Protein AF-A0A352CAV0-F1 (afdb_monomer_lite)

pLDDT: mean 89.55, std 16.22, range [36.28, 98.88]

Sequence (303 aa):
MTRLIPTTVAAITLASGLALGAGPAFAQSAAPEVKLDNVVGRLVWRNAPGPVRVTIGEGAFKPKLSQSGGVSAIQGPDNIRLSQCSTRNNVTRLRINDRDIRLEELPEITVTAPAEARLVIDGGVLFGGGATLGAGDIGLSSCGDLRFDAVRARLDARVSGSGDLQIGPVGGPANLAVSGSGDIAIASIGAAAEISVSGSGDVAAGAIAGPAVLSVSGSGDVKVGEIRGRADLSVSGSGDIDFQKISGAADLSVSGSGDIAGGAILGPATFSVTGSGNIAAGSVTGAIDAVLNGSGEVDIAAG

Foldseek 3Di:
DDDDDDDDDDDDDDDDDDDPDPDDPPPPQPAAEEEEAQAAAEEAEAEDDDAKDKDKAAAPWDWDWDDDSRYTYTYTDPAWDFPDWDADPNWIWTQTPNDTGTRVRGIYIYMYGHLLYEYEYHEHAYEEEEEHHNEYQEEYQEQHEYEYAEHQEEYEYEHNYAHEYHHEEYQYEYEEEYNYAYEYEYAEYNEEYEYEYQYAYEYEHEEYQYEYEYEYRYAYEYEYEEYEEEYEAEYAEAYEYEYAEYNYEYEHEYAYAYEYEYEEYEEEYEAYYAEAYEYEYQAYDYHYHYHYHYNYYYYYHDD

Radius of gyration: 28.64 Å; chains: 1; bounding box: 102×61×88 Å

Secondary structure (DSSP, 8-state):
----------------------------PPPPEEEEES-EEEEEEEE-SSS-EEEE--SS--PEEEEETTEEEEE--S---EEEEEEETTEEEEEETTEEEEGGGSPEEEEEE-TT-EEEEESSEEEEEES-BSEEEEEE-SS--EEES-BSS-EEEEE-SS--EEEEEESS-EEEEE-SS--EEEEEESS-EEEEE-SS--EEEEEESS-EEEEE-SS--EEEEEE-S-EEEEE-SS--EEEEEESS-EEEEEEES--EEEEEE-S-EEEEEEES--EEEEEE-S-EEEEEEES--EEE---

Structure (mmCIF, N/CA/C/O backbone):
data_AF-A0A352CAV0-F1
#
_entry.id   AF-A0A352CAV0-F1
#
loop_
_atom_site.group_PDB
_atom_site.id
_atom_site.type_symbol
_atom_site.label_atom_id
_atom_site.label_alt_id
_atom_site.label_comp_id
_atom_site.label_asym_id
_atom_site.label_entity_id
_atom_site.label_seq_id
_atom_site.pdbx_PDB_ins_code
_atom_site.Cartn_x
_atom_site.Cartn_y
_atom_site.Cartn_z
_atom_site.occupancy
_atom_site.B_iso_or_equiv
_atom_site.auth_seq_id
_atom_site.auth_comp_id
_atom_site.auth_asym_id
_atom_site.auth_atom_id
_atom_site.pdbx_PDB_model_num
ATOM 1 N N . MET A 1 1 ? -76.744 -40.540 -58.574 1.00 38.97 1 MET A N 1
ATOM 2 C CA . MET A 1 1 ? -76.784 -41.917 -58.046 1.00 38.97 1 MET A CA 1
ATOM 3 C C . MET A 1 1 ? -75.897 -41.976 -56.813 1.00 38.97 1 MET A C 1
ATOM 5 O O . MET A 1 1 ? -74.749 -41.578 -56.897 1.00 38.97 1 MET A O 1
ATOM 9 N N . THR A 1 2 ? -76.491 -42.443 -55.715 1.00 37.75 2 THR A N 1
ATOM 10 C CA . THR A 1 2 ? -75.866 -43.140 -54.575 1.00 37.75 2 THR A CA 1
ATOM 11 C C . THR A 1 2 ? -75.026 -42.356 -53.547 1.00 37.75 2 THR A C 1
ATOM 13 O O . THR A 1 2 ? -74.041 -41.697 -53.846 1.00 37.75 2 THR A O 1
ATOM 16 N N . ARG A 1 3 ? -75.497 -42.494 -52.300 1.00 41.06 3 ARG A N 1
ATOM 17 C CA . ARG A 1 3 ? -75.030 -42.014 -50.987 1.00 41.06 3 ARG A CA 1
ATOM 18 C C . ARG A 1 3 ? -73.599 -42.439 -50.613 1.00 41.06 3 ARG A C 1
ATOM 20 O O . ARG A 1 3 ? -73.209 -43.535 -50.993 1.00 41.06 3 ARG A O 1
ATOM 27 N N . LEU A 1 4 ? -72.955 -41.693 -49.698 1.00 39.16 4 LEU A N 1
ATOM 28 C CA . LEU A 1 4 ? -72.567 -42.140 -48.335 1.00 39.16 4 LEU A CA 1
ATOM 29 C C . LEU A 1 4 ? -71.928 -40.992 -47.506 1.00 39.16 4 LEU A C 1
ATOM 31 O O . LEU A 1 4 ? -71.312 -40.086 -48.051 1.00 39.16 4 LEU A O 1
ATOM 35 N N . ILE A 1 5 ? -72.164 -41.032 -46.191 1.00 41.41 5 ILE A N 1
ATOM 36 C CA . ILE A 1 5 ? -71.870 -40.061 -45.105 1.00 41.41 5 ILE A CA 1
ATOM 37 C C . ILE A 1 5 ? -70.810 -40.721 -44.165 1.00 41.41 5 ILE A C 1
ATOM 39 O O . ILE A 1 5 ? -70.581 -41.918 -44.346 1.00 41.41 5 ILE A O 1
ATOM 43 N N . PRO A 1 6 ? -70.381 -40.148 -43.014 1.00 58.84 6 PRO A N 1
ATOM 44 C CA . PRO A 1 6 ? -69.608 -38.928 -42.686 1.00 58.84 6 PRO A CA 1
ATOM 45 C C . PRO A 1 6 ? -68.209 -39.262 -42.096 1.00 58.84 6 PRO A C 1
ATOM 47 O O . PRO A 1 6 ? -67.983 -40.389 -41.677 1.00 58.84 6 PRO A O 1
ATOM 50 N N . THR A 1 7 ? -67.338 -38.267 -41.866 1.00 40.25 7 THR A N 1
ATOM 51 C CA . THR A 1 7 ? -66.439 -38.292 -40.687 1.00 40.25 7 THR A CA 1
ATOM 52 C C . THR A 1 7 ? -66.000 -36.893 -40.253 1.00 40.25 7 THR A C 1
ATOM 54 O O . THR A 1 7 ? -65.662 -36.029 -41.055 1.00 40.25 7 THR A O 1
ATOM 57 N N . THR A 1 8 ? -66.046 -36.731 -38.939 1.00 41.94 8 THR A N 1
ATOM 58 C CA . THR A 1 8 ? -65.775 -35.607 -38.043 1.00 41.94 8 THR A CA 1
ATOM 59 C C . THR A 1 8 ? -64.387 -34.976 -38.219 1.00 41.94 8 THR A C 1
ATOM 61 O O . THR A 1 8 ? -63.393 -35.694 -38.254 1.00 41.94 8 THR A O 1
ATOM 64 N N . VAL A 1 9 ? -64.295 -33.639 -38.206 1.00 41.38 9 VAL A N 1
ATOM 65 C CA . VAL A 1 9 ? -63.043 -32.912 -37.917 1.00 41.38 9 VAL A CA 1
ATOM 66 C C . VAL A 1 9 ? -63.302 -31.944 -36.766 1.00 41.38 9 VAL A C 1
ATOM 68 O O . VAL A 1 9 ? -64.164 -31.071 -36.846 1.00 41.38 9 VAL A O 1
ATOM 71 N N . ALA A 1 10 ? -62.574 -32.169 -35.674 1.00 38.16 10 ALA A N 1
ATOM 72 C CA . ALA A 1 10 ? -62.581 -31.381 -34.453 1.00 38.16 10 ALA A CA 1
ATOM 73 C C . ALA A 1 10 ? -61.764 -30.091 -34.628 1.00 38.16 10 ALA A C 1
ATOM 75 O O . ALA A 1 10 ? -60.655 -30.116 -35.161 1.00 38.16 10 ALA A O 1
ATOM 76 N N . ALA A 1 11 ? -62.309 -28.975 -34.147 1.00 36.28 11 ALA A N 1
ATOM 77 C CA . ALA A 1 11 ? -61.622 -27.695 -34.063 1.00 36.28 11 ALA A CA 1
ATOM 78 C C . ALA A 1 11 ? -60.750 -27.649 -32.796 1.00 36.28 11 ALA A C 1
ATOM 80 O O . ALA A 1 11 ? -61.255 -27.798 -31.684 1.00 36.28 11 ALA A O 1
ATOM 81 N N . ILE A 1 12 ? -59.443 -27.441 -32.972 1.00 40.69 12 ILE A N 1
ATOM 82 C CA . ILE A 1 12 ? -58.477 -27.191 -31.896 1.00 40.69 12 ILE A CA 1
ATOM 83 C C . ILE A 1 12 ? -58.301 -25.675 -31.775 1.00 40.69 12 ILE A C 1
ATOM 85 O O . ILE A 1 12 ? -57.719 -25.039 -32.651 1.00 40.69 12 ILE A O 1
ATOM 89 N N . THR A 1 13 ? -58.797 -25.089 -30.688 1.00 41.50 13 THR A N 1
ATOM 90 C CA . THR A 1 13 ? -58.486 -23.716 -30.267 1.00 41.50 13 THR A CA 1
ATOM 91 C C . THR A 1 13 ? -57.319 -23.740 -29.281 1.00 41.50 13 THR A C 1
ATOM 93 O O . THR A 1 13 ? -57.445 -24.270 -28.178 1.00 41.50 13 THR A O 1
ATOM 96 N N . LEU A 1 14 ? -56.182 -23.167 -29.685 1.00 40.19 14 LEU A N 1
ATOM 97 C CA . LEU A 1 14 ? -55.015 -22.907 -28.839 1.00 40.19 14 LEU A CA 1
ATOM 98 C C . LEU A 1 14 ? -55.295 -21.703 -27.927 1.00 40.19 14 LEU A C 1
ATOM 100 O O . LEU A 1 14 ? -55.428 -20.581 -28.409 1.00 40.19 14 LEU A O 1
ATOM 104 N N . ALA A 1 15 ? -55.348 -21.934 -26.616 1.00 40.06 15 ALA A N 1
ATOM 105 C CA . ALA A 1 15 ? -55.245 -20.891 -25.601 1.00 40.06 15 ALA A CA 1
ATOM 106 C C . ALA A 1 15 ? -53.852 -20.976 -24.961 1.00 40.06 15 ALA A C 1
ATOM 108 O O . ALA A 1 15 ? -53.574 -21.860 -24.152 1.00 40.06 15 ALA A O 1
ATOM 109 N N . SER A 1 16 ? -52.955 -20.076 -25.355 1.00 46.56 16 SER A N 1
ATOM 110 C CA . SER A 1 16 ? -51.632 -19.899 -24.759 1.00 46.56 16 SER A CA 1
ATOM 111 C C . SER A 1 16 ? -51.753 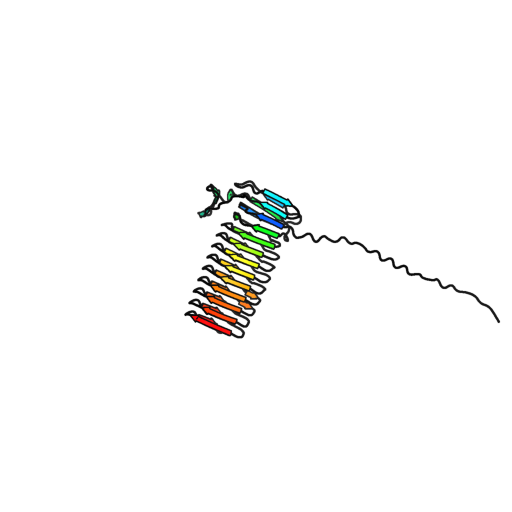-19.067 -23.479 1.00 46.56 16 SER A C 1
ATOM 113 O O . SER A 1 16 ? -51.811 -17.840 -23.515 1.00 46.56 16 SER A O 1
ATOM 115 N N . GLY A 1 17 ? -51.795 -19.744 -22.331 1.00 39.84 17 GLY A N 1
ATOM 116 C CA . GLY A 1 17 ? -51.590 -19.126 -21.023 1.00 39.84 17 GLY A CA 1
ATOM 117 C C . GLY A 1 17 ? -50.097 -18.950 -20.751 1.00 39.84 17 GLY A C 1
ATOM 118 O O . GLY A 1 17 ? -49.399 -19.928 -20.495 1.00 39.84 17 GLY A O 1
ATOM 119 N N . LEU A 1 18 ? -49.601 -17.712 -20.804 1.00 44.84 18 LEU A N 1
ATOM 120 C CA . LEU A 1 18 ? -48.257 -17.363 -20.347 1.00 44.84 18 LEU A CA 1
ATOM 121 C C . LEU A 1 18 ? -48.332 -17.018 -18.850 1.00 44.84 18 LEU A C 1
ATOM 123 O O . LEU A 1 18 ? -48.730 -15.918 -18.471 1.00 44.84 18 LEU A O 1
ATOM 127 N N . ALA A 1 19 ? -47.990 -17.974 -17.989 1.00 43.06 19 ALA A N 1
ATOM 128 C CA . ALA A 1 19 ? -47.800 -17.720 -16.566 1.00 43.06 19 ALA A CA 1
ATOM 129 C C . ALA A 1 19 ? -46.422 -17.069 -16.355 1.00 43.06 19 ALA A C 1
ATOM 131 O O . ALA A 1 19 ? -45.388 -17.726 -16.471 1.00 43.06 19 ALA A O 1
ATOM 132 N N . LEU A 1 20 ? -46.406 -15.767 -16.059 1.00 46.03 20 LEU A N 1
ATOM 133 C CA . LEU A 1 20 ? -45.230 -15.053 -15.559 1.00 46.03 20 LEU A CA 1
ATOM 134 C C . LEU A 1 20 ? -44.915 -15.556 -14.143 1.00 46.03 20 LEU A C 1
ATOM 136 O O . LEU A 1 20 ? -45.495 -15.100 -13.160 1.00 46.03 20 LEU A O 1
ATOM 140 N N . GLY A 1 21 ? -44.007 -16.526 -14.042 1.00 42.31 21 GLY A N 1
ATOM 141 C CA . GLY A 1 21 ? -43.402 -16.914 -12.774 1.00 42.31 21 GLY A CA 1
ATOM 142 C C . GLY A 1 21 ? -42.481 -15.801 -12.279 1.00 42.31 21 GLY A C 1
ATOM 143 O O . GLY A 1 21 ? -41.393 -15.610 -12.817 1.00 42.31 21 GLY A O 1
ATOM 144 N N . ALA A 1 22 ? -42.908 -15.075 -11.247 1.00 46.16 22 ALA A N 1
ATOM 145 C CA . ALA A 1 22 ? -42.028 -14.241 -10.441 1.00 46.16 22 ALA A CA 1
ATOM 146 C C . ALA A 1 22 ? -41.104 -15.162 -9.625 1.00 46.16 22 ALA A C 1
ATOM 148 O O . ALA A 1 22 ? -41.447 -15.599 -8.528 1.00 46.16 22 ALA A O 1
ATOM 149 N N . GLY A 1 23 ? -39.950 -15.516 -10.192 1.00 42.97 23 GLY A N 1
ATOM 150 C CA . GLY A 1 23 ? -38.857 -16.085 -9.407 1.00 42.97 23 GLY A CA 1
ATOM 151 C C . GLY A 1 23 ? -38.389 -15.060 -8.368 1.00 42.97 23 GLY A C 1
ATOM 152 O O . GLY A 1 23 ? -38.470 -13.856 -8.633 1.00 42.97 23 GLY A O 1
ATOM 153 N N . PRO A 1 24 ? -37.917 -15.487 -7.184 1.00 43.12 24 PRO A N 1
ATOM 154 C CA . PRO A 1 24 ? -37.398 -14.554 -6.203 1.00 43.12 24 PRO A CA 1
ATOM 155 C C . PRO A 1 24 ? -36.204 -13.835 -6.829 1.00 43.12 24 PRO A C 1
ATOM 157 O O . PRO A 1 24 ? -35.199 -14.454 -7.182 1.00 43.12 24 PRO A O 1
ATOM 160 N N . ALA A 1 25 ? -36.326 -12.519 -6.982 1.00 42.03 25 ALA A N 1
ATOM 161 C CA . ALA A 1 25 ? -35.170 -11.664 -7.143 1.00 42.03 25 ALA A CA 1
ATOM 162 C C . ALA A 1 25 ? -34.325 -11.877 -5.885 1.00 42.03 25 ALA A C 1
ATOM 164 O O . ALA A 1 25 ? -34.689 -11.414 -4.803 1.00 42.03 25 ALA A O 1
ATOM 165 N N . PHE A 1 26 ? -33.239 -12.641 -5.999 1.00 40.41 26 PHE A N 1
ATOM 166 C CA . PHE A 1 26 ? -32.191 -12.608 -4.995 1.00 40.41 26 PHE A CA 1
ATOM 167 C C . PHE A 1 26 ? -31.742 -11.153 -4.932 1.00 40.41 26 PHE A C 1
ATOM 169 O O . PHE A 1 26 ? -31.079 -10.663 -5.844 1.00 40.41 26 PHE A O 1
ATOM 176 N N . ALA A 1 27 ? -32.189 -10.442 -3.896 1.00 42.25 27 ALA A N 1
ATOM 177 C CA . ALA A 1 27 ? -31.629 -9.160 -3.538 1.00 42.25 27 ALA A CA 1
ATOM 178 C C . ALA A 1 27 ? -30.131 -9.409 -3.391 1.00 42.25 27 ALA A C 1
ATOM 180 O O . ALA A 1 27 ? -29.700 -10.128 -2.489 1.00 42.25 27 ALA A O 1
ATOM 181 N N . GLN A 1 28 ? -29.358 -8.907 -4.346 1.00 44.31 28 GLN A N 1
ATOM 182 C CA . GLN A 1 28 ? -27.911 -8.947 -4.316 1.00 44.31 28 GLN A CA 1
ATOM 183 C C . GLN A 1 28 ? -27.521 -8.030 -3.157 1.00 44.31 28 GLN A C 1
ATOM 185 O O . GLN A 1 28 ? -27.386 -6.822 -3.331 1.00 44.31 28 GLN A O 1
ATOM 190 N N . SER A 1 29 ? -27.518 -8.572 -1.932 1.00 56.06 29 SER A N 1
ATOM 191 C CA . SER A 1 29 ? -27.229 -7.787 -0.740 1.00 56.06 29 SER A CA 1
ATOM 192 C C . SER A 1 29 ? -25.824 -7.250 -0.926 1.00 56.06 29 SER A C 1
ATOM 194 O O . SER A 1 29 ? -24.894 -8.040 -1.116 1.00 56.06 29 SER A O 1
ATOM 196 N N . ALA A 1 30 ? -25.685 -5.925 -0.926 1.00 71.06 30 ALA A N 1
ATOM 197 C CA . ALA A 1 30 ? -24.384 -5.281 -0.946 1.00 71.06 30 ALA A CA 1
ATOM 198 C C . ALA A 1 30 ? -23.472 -5.965 0.083 1.00 71.06 30 ALA A C 1
ATOM 200 O O . ALA A 1 30 ? -23.932 -6.347 1.165 1.00 71.06 30 ALA A O 1
ATOM 201 N N . ALA A 1 31 ? -22.208 -6.184 -0.287 1.00 82.50 31 ALA A N 1
ATOM 202 C CA . ALA A 1 31 ? -21.249 -6.805 0.613 1.00 82.50 31 ALA A CA 1
ATOM 203 C C . ALA A 1 31 ? -21.240 -6.041 1.950 1.00 82.50 31 ALA A C 1
ATOM 205 O O . ALA A 1 31 ? -21.281 -4.808 1.935 1.00 82.50 31 ALA A O 1
ATOM 206 N N . PRO A 1 32 ? -21.236 -6.741 3.096 1.00 93.75 32 PRO A N 1
ATOM 207 C CA . PRO A 1 32 ? -21.329 -6.076 4.385 1.00 93.75 32 PRO A CA 1
ATOM 208 C C . PRO A 1 32 ? -20.112 -5.180 4.608 1.00 93.75 32 PRO A C 1
ATOM 210 O O . PRO A 1 32 ? -18.995 -5.528 4.221 1.00 93.75 32 PRO A O 1
ATOM 213 N N . GLU A 1 33 ? -20.330 -4.042 5.257 1.00 95.81 33 GLU A N 1
ATOM 214 C CA . GLU A 1 33 ? -19.288 -3.049 5.503 1.00 95.81 33 GLU A CA 1
ATOM 215 C C . GLU A 1 33 ? -19.012 -2.915 7.001 1.00 95.81 33 GLU A C 1
ATOM 217 O O . GLU A 1 33 ? -19.927 -2.904 7.831 1.00 95.81 33 GLU A O 1
ATOM 222 N N . VAL A 1 34 ? -17.735 -2.801 7.351 1.00 97.75 34 VAL A N 1
ATOM 223 C CA . VAL A 1 34 ? -17.274 -2.492 8.703 1.00 97.75 34 VAL A CA 1
ATOM 224 C C . VAL A 1 34 ? -16.507 -1.182 8.655 1.00 97.75 34 VAL A C 1
ATOM 226 O O . VAL A 1 34 ? -15.474 -1.108 7.995 1.00 97.75 34 VAL A O 1
ATOM 229 N N . LYS A 1 35 ? -17.002 -0.166 9.367 1.00 97.75 35 LYS A N 1
ATOM 230 C CA . LYS A 1 35 ? -16.340 1.135 9.494 1.00 97.75 35 LYS A CA 1
ATOM 231 C C . LYS A 1 35 ? -15.713 1.263 10.880 1.00 97.75 35 LYS A C 1
ATOM 233 O O . LYS A 1 35 ? -16.409 1.116 11.881 1.00 97.75 35 LYS A O 1
ATOM 238 N N . LEU A 1 36 ? -14.423 1.559 10.938 1.00 96.88 36 LEU A N 1
ATOM 239 C CA . LEU A 1 36 ? -13.689 1.945 12.140 1.00 96.88 36 LEU A CA 1
ATOM 240 C C . LEU A 1 36 ? -13.349 3.430 12.004 1.00 96.88 36 LEU A C 1
ATOM 242 O O . LEU A 1 36 ? -12.617 3.812 11.099 1.00 96.88 36 LEU A O 1
ATOM 246 N N . ASP A 1 37 ? -13.897 4.260 12.880 1.00 95.44 37 ASP A N 1
ATOM 247 C CA . ASP A 1 37 ? -13.755 5.716 12.831 1.00 95.44 37 ASP A CA 1
ATOM 248 C C . ASP A 1 37 ? -13.057 6.202 14.107 1.00 95.44 37 ASP A C 1
ATOM 250 O O . ASP A 1 37 ? -13.560 6.006 15.218 1.00 95.44 37 ASP A O 1
ATOM 254 N N . ASN A 1 38 ? -11.848 6.746 13.948 1.00 93.25 38 ASN A N 1
ATOM 255 C CA . ASN A 1 38 ? -10.971 7.221 15.019 1.00 93.25 38 ASN A CA 1
ATOM 256 C C . ASN A 1 38 ? -10.773 6.222 16.179 1.00 93.25 38 ASN A C 1
ATOM 258 O O . ASN A 1 38 ? -10.741 6.579 17.360 1.00 93.25 38 ASN A O 1
ATOM 262 N N . VAL A 1 39 ? -10.685 4.932 15.863 1.00 94.62 39 VAL A N 1
ATOM 263 C CA . VAL A 1 39 ? -10.645 3.864 16.868 1.00 94.62 39 VAL A CA 1
ATOM 264 C C . VAL A 1 39 ? -9.235 3.680 17.421 1.00 94.62 39 VAL A C 1
ATOM 266 O O . VAL A 1 39 ? -8.272 3.585 16.670 1.00 94.62 39 VAL A O 1
ATOM 269 N N . VAL A 1 40 ? -9.112 3.561 18.745 1.00 94.38 40 VAL A N 1
ATOM 270 C CA . VAL A 1 40 ? -7.858 3.197 19.422 1.00 94.38 40 VAL A CA 1
ATOM 271 C C . VAL A 1 40 ? -8.009 1.809 20.033 1.00 94.38 40 VAL A C 1
ATOM 273 O O . VAL A 1 40 ? -8.831 1.619 20.931 1.00 94.38 40 VAL A O 1
ATOM 276 N N . GLY A 1 41 ? -7.249 0.831 19.538 1.00 95.44 41 GLY A N 1
ATOM 277 C CA . GLY A 1 41 ? -7.468 -0.569 19.899 1.00 95.44 41 GLY A CA 1
ATOM 278 C C . GLY A 1 41 ? -6.532 -1.567 19.223 1.00 95.44 41 GLY A C 1
ATOM 279 O O . GLY A 1 41 ? -5.731 -1.219 18.358 1.00 95.44 41 GLY A O 1
ATOM 280 N N . ARG A 1 42 ? -6.672 -2.840 19.602 1.00 96.75 42 ARG A N 1
ATOM 281 C CA . ARG A 1 42 ? -6.059 -3.977 18.904 1.00 96.75 42 ARG A CA 1
ATOM 282 C C . ARG A 1 42 ? -7.106 -4.665 18.034 1.00 96.75 42 ARG A C 1
ATOM 284 O O . ARG A 1 42 ? -8.025 -5.277 18.567 1.00 96.75 42 ARG A O 1
ATOM 291 N N . LEU A 1 43 ? -6.999 -4.560 16.717 1.00 97.75 43 LEU A N 1
ATOM 292 C CA . LEU A 1 43 ? -7.914 -5.189 15.771 1.00 97.75 43 LEU A CA 1
ATOM 293 C C . LEU A 1 43 ? -7.564 -6.670 15.580 1.00 97.75 43 LEU A C 1
ATOM 295 O O . LEU A 1 43 ? -6.414 -7.016 15.321 1.00 97.75 43 LEU A O 1
ATOM 299 N N . VAL A 1 44 ? -8.574 -7.535 15.642 1.00 98.44 44 VAL A N 1
ATOM 300 C CA . VAL A 1 44 ? -8.483 -8.950 15.264 1.00 98.44 44 VAL A CA 1
ATOM 301 C C . VAL A 1 44 ? -9.572 -9.249 14.239 1.00 98.44 44 VAL A C 1
ATOM 303 O O . VAL A 1 44 ? -10.753 -9.335 14.577 1.00 98.44 44 VAL A O 1
ATOM 306 N N . TRP A 1 45 ? -9.181 -9.421 12.980 1.00 98.25 45 TRP A N 1
ATOM 307 C CA . TRP A 1 45 ? -10.091 -9.725 11.880 1.00 98.25 45 TRP A CA 1
ATOM 308 C C . TRP A 1 45 ? -10.150 -11.227 11.601 1.00 98.25 45 TRP A C 1
ATOM 310 O O . TRP A 1 45 ? -9.131 -11.877 11.363 1.00 98.25 45 TRP A O 1
ATOM 320 N N . ARG A 1 46 ? -11.358 -11.794 11.604 1.00 98.25 46 ARG A N 1
ATOM 321 C CA . ARG A 1 46 ? -11.606 -13.219 11.356 1.00 98.25 46 ARG A CA 1
ATOM 322 C C . ARG A 1 46 ? -12.610 -13.393 10.230 1.00 98.25 46 ARG A C 1
ATOM 324 O O . ARG A 1 46 ? -13.644 -12.726 10.214 1.00 98.25 46 ARG A O 1
ATOM 331 N N . ASN A 1 47 ? -12.358 -14.358 9.349 1.00 97.50 47 ASN A N 1
ATOM 332 C CA . ASN A 1 47 ? -13.354 -14.756 8.365 1.00 97.50 47 ASN A CA 1
ATOM 333 C C . ASN A 1 47 ? -14.297 -15.829 8.914 1.00 97.50 47 ASN A C 1
ATOM 335 O O . ASN A 1 47 ? -13.853 -16.853 9.428 1.00 97.50 47 ASN A O 1
ATOM 339 N N . ALA A 1 48 ? -15.602 -15.611 8.770 1.00 96.88 48 ALA A N 1
ATOM 340 C CA . ALA A 1 48 ? -16.621 -16.635 8.969 1.00 96.88 48 ALA A CA 1
ATOM 341 C C . ALA A 1 48 ? -17.854 -16.325 8.107 1.00 96.88 48 ALA A C 1
ATOM 343 O O . ALA A 1 48 ? -18.154 -15.151 7.884 1.00 96.88 48 ALA A O 1
ATOM 344 N N . PRO A 1 49 ? -18.602 -17.344 7.652 1.00 92.94 49 PRO A N 1
ATOM 345 C CA . PRO A 1 49 ? -19.850 -17.114 6.939 1.00 92.94 49 PRO A CA 1
ATOM 346 C C . PRO A 1 49 ? -20.908 -16.464 7.846 1.00 92.94 49 PRO A C 1
ATOM 348 O O . PRO A 1 49 ? -20.897 -16.619 9.074 1.00 92.94 49 PRO A O 1
ATOM 351 N N . GLY A 1 50 ? -21.868 -15.786 7.217 1.00 90.62 50 GLY A N 1
ATOM 352 C CA . GLY A 1 50 ? -23.003 -15.156 7.890 1.00 90.62 50 GLY A CA 1
ATOM 353 C C . GLY A 1 50 ? -22.802 -13.660 8.170 1.00 90.62 50 GLY A C 1
ATOM 354 O O . GLY A 1 50 ? -21.976 -13.017 7.522 1.00 90.62 50 GLY A O 1
ATOM 355 N N . PRO A 1 51 ? -23.591 -13.079 9.093 1.00 91.94 51 PRO A N 1
ATOM 356 C CA . PRO A 1 51 ? -23.553 -11.649 9.369 1.00 91.94 51 PRO A CA 1
ATOM 357 C C . PRO A 1 51 ? -22.281 -11.250 10.121 1.00 91.94 51 PRO A C 1
ATOM 359 O O . PRO A 1 51 ? -21.700 -12.048 10.865 1.00 91.94 51 PRO A O 1
ATOM 362 N N . VAL A 1 52 ? -21.908 -9.977 9.976 1.00 95.62 52 VAL A N 1
ATOM 363 C CA . VAL A 1 52 ? -20.810 -9.366 10.728 1.00 95.62 52 VAL A CA 1
ATOM 364 C C . VAL A 1 52 ? -21.117 -9.402 12.224 1.00 95.62 52 VAL A C 1
ATOM 366 O O . VAL A 1 52 ? -22.176 -8.958 12.670 1.00 95.62 52 VAL A O 1
ATOM 369 N N . ARG A 1 53 ? -20.159 -9.900 13.005 1.00 96.00 53 ARG A N 1
ATOM 370 C CA . ARG A 1 53 ? -20.174 -9.863 14.469 1.00 96.00 53 ARG A CA 1
ATOM 371 C C . ARG A 1 53 ? -18.976 -9.073 14.961 1.00 96.00 53 ARG A C 1
ATOM 373 O O . ARG A 1 53 ? -17.853 -9.331 14.536 1.00 96.00 53 ARG A O 1
ATOM 380 N N . VAL A 1 54 ? -19.224 -8.144 15.873 1.00 97.12 54 VAL A N 1
ATOM 381 C CA . VAL A 1 54 ? -18.188 -7.325 16.499 1.00 97.12 54 VAL A CA 1
ATOM 382 C C . VAL A 1 54 ? -18.217 -7.573 17.999 1.00 97.12 54 VAL A C 1
ATOM 384 O O . VAL A 1 54 ? -19.268 -7.460 18.626 1.00 97.12 54 VAL A O 1
ATOM 387 N N . THR A 1 55 ? -17.054 -7.877 18.565 1.00 96.31 55 THR A N 1
ATOM 388 C CA . THR A 1 55 ? -16.838 -7.977 20.008 1.00 96.31 55 THR A CA 1
ATOM 389 C C . THR A 1 55 ? -15.774 -6.967 20.403 1.00 96.31 55 THR A C 1
ATOM 391 O O . THR A 1 55 ? -14.688 -6.957 19.827 1.00 96.31 55 THR A O 1
ATOM 394 N N . ILE A 1 56 ? -16.082 -6.130 21.390 1.00 96.12 56 ILE A N 1
ATOM 395 C CA . ILE A 1 56 ? -15.160 -5.137 21.942 1.00 96.12 56 ILE A CA 1
ATOM 396 C C . ILE A 1 56 ? -14.814 -5.588 23.360 1.00 96.12 56 ILE A C 1
ATOM 398 O O . ILE A 1 56 ? -15.698 -5.699 24.208 1.00 96.12 56 ILE A O 1
ATOM 402 N N . GLY A 1 57 ? -13.544 -5.907 23.592 1.00 93.44 57 GLY A N 1
ATOM 403 C CA . GLY A 1 57 ? -13.011 -6.241 24.906 1.00 93.44 57 GLY A CA 1
ATOM 404 C C . GLY A 1 57 ? -12.860 -5.009 25.797 1.00 93.44 57 GLY A C 1
ATOM 405 O O . GLY A 1 57 ? -12.892 -3.869 25.332 1.00 93.44 57 GLY A O 1
ATOM 406 N N . GLU A 1 58 ? -12.669 -5.239 27.094 1.00 92.06 58 GLU A N 1
ATOM 407 C CA . GLU A 1 58 ? -12.315 -4.164 28.023 1.00 92.06 58 GLU A CA 1
ATOM 408 C C . GLU A 1 58 ? -10.933 -3.583 27.685 1.00 92.06 58 GLU A C 1
ATOM 410 O O . GLU A 1 58 ? -10.059 -4.268 27.151 1.00 92.06 58 GLU A O 1
ATOM 415 N N . GLY A 1 59 ? -10.731 -2.312 28.021 1.00 90.94 59 GLY A N 1
ATOM 416 C CA . GLY A 1 59 ? -9.470 -1.616 27.805 1.00 90.94 59 GLY A CA 1
ATOM 417 C C . GLY A 1 59 ? -9.539 -0.157 28.240 1.00 90.94 59 GLY A C 1
ATOM 418 O O . GLY A 1 59 ? -10.560 0.320 28.741 1.00 90.94 59 GLY A O 1
ATOM 419 N N . ALA A 1 60 ? -8.442 0.566 28.025 1.00 87.12 60 ALA A N 1
ATOM 420 C CA . ALA A 1 60 ? -8.301 1.980 28.373 1.00 87.12 60 ALA A CA 1
ATOM 421 C C . ALA A 1 60 ? -9.298 2.896 27.635 1.00 87.12 60 ALA A C 1
ATOM 423 O O . ALA A 1 60 ? -9.587 4.000 28.102 1.00 87.12 60 ALA A O 1
ATOM 424 N N . PHE A 1 61 ? -9.841 2.427 26.509 1.00 88.88 61 PHE A N 1
ATOM 425 C CA . PHE A 1 61 ? -10.842 3.111 25.698 1.00 88.88 61 PHE A CA 1
ATOM 426 C C . PHE A 1 61 ? -12.068 2.222 25.498 1.00 88.88 61 PHE A C 1
ATOM 428 O O . PHE A 1 61 ? -11.968 0.997 25.512 1.00 88.88 61 PHE A O 1
ATOM 435 N N . LYS A 1 62 ? -13.231 2.847 25.285 1.00 89.56 62 LYS A N 1
ATOM 436 C CA . LYS A 1 62 ? -14.504 2.153 25.048 1.00 89.56 62 LYS A CA 1
ATOM 437 C C . LYS A 1 62 ? -15.146 2.650 23.750 1.00 89.56 62 LYS A C 1
ATOM 439 O O . LYS A 1 62 ? -15.951 3.582 23.802 1.00 89.56 62 LYS A O 1
ATOM 444 N N . PRO A 1 63 ? -14.762 2.085 22.590 1.00 92.44 63 PRO A N 1
ATOM 445 C CA . PRO A 1 63 ? -15.402 2.400 21.320 1.00 92.44 63 PRO A CA 1
ATOM 446 C C . PRO A 1 63 ? -16.896 2.056 21.346 1.00 92.44 63 PRO A C 1
ATOM 448 O O . PRO A 1 63 ? -17.316 1.091 21.988 1.00 92.44 63 PRO A O 1
ATOM 451 N N . LYS A 1 64 ? -17.706 2.844 20.641 1.00 94.31 64 LYS A N 1
ATOM 452 C CA . LYS A 1 64 ? -19.154 2.648 20.529 1.00 94.31 64 LYS A CA 1
ATOM 453 C C . LYS A 1 64 ? -19.465 1.868 19.258 1.00 94.31 64 LYS A C 1
ATOM 455 O O . LYS A 1 64 ? -19.077 2.288 18.174 1.00 94.31 64 LYS A O 1
ATOM 460 N N . LEU A 1 65 ? -20.193 0.764 19.391 1.00 95.56 65 LEU A N 1
ATOM 461 C CA . LEU A 1 65 ? -20.688 -0.016 18.259 1.00 95.56 65 LEU A CA 1
ATOM 462 C C . LEU A 1 65 ? -22.092 0.456 17.859 1.00 95.56 65 LEU A C 1
ATOM 464 O O . LEU A 1 65 ? -22.977 0.566 18.706 1.00 95.56 65 LEU A O 1
ATOM 468 N N . SER A 1 66 ? -22.300 0.670 16.564 1.00 94.31 66 SER A N 1
ATOM 469 C CA . SER A 1 66 ? -23.601 0.907 15.943 1.00 94.31 66 SER A CA 1
ATOM 470 C C . SER A 1 66 ? -23.748 0.013 14.715 1.00 94.31 66 SER A C 1
ATOM 472 O O . SER A 1 66 ? -22.828 -0.094 13.907 1.00 94.31 66 SER A O 1
ATOM 474 N N . GLN A 1 67 ? -24.894 -0.648 14.568 1.00 91.94 67 GLN A N 1
ATOM 475 C CA . GLN A 1 67 ? -25.176 -1.514 13.425 1.00 91.94 67 GLN A CA 1
ATOM 476 C C . GLN A 1 67 ? -26.479 -1.072 12.770 1.00 91.94 67 GLN A C 1
ATOM 478 O O . GLN A 1 67 ? -27.532 -1.077 13.404 1.00 91.94 67 GLN A O 1
ATOM 483 N N . SER A 1 68 ? -26.407 -0.669 11.503 1.00 89.00 68 SER A N 1
ATOM 484 C CA . SER A 1 68 ? -27.570 -0.222 10.736 1.00 89.00 68 SER A CA 1
ATOM 485 C C . SER A 1 68 ? -27.358 -0.480 9.248 1.00 89.00 68 SER A C 1
ATOM 487 O O . SER A 1 68 ? -26.268 -0.259 8.728 1.00 89.00 68 SER A O 1
ATOM 489 N N . GLY A 1 69 ? -28.390 -0.969 8.555 1.00 80.62 69 GLY A N 1
ATOM 490 C CA . GLY A 1 69 ? -28.380 -1.084 7.090 1.00 80.62 69 GLY A CA 1
ATOM 491 C C . GLY A 1 69 ? -27.260 -1.948 6.492 1.00 80.62 69 GLY A C 1
ATOM 492 O O . GLY A 1 69 ? -26.826 -1.669 5.383 1.00 80.62 69 GLY A O 1
ATOM 493 N N . GLY A 1 70 ? -26.768 -2.970 7.206 1.00 83.50 70 GLY A N 1
ATOM 494 C CA . GLY A 1 70 ? -25.655 -3.817 6.740 1.00 83.50 70 GLY A CA 1
ATOM 495 C C . GLY A 1 70 ? -24.257 -3.241 7.000 1.00 83.50 70 GLY A C 1
ATOM 496 O O . GLY A 1 70 ? -23.263 -3.875 6.648 1.00 83.50 70 GLY A O 1
ATOM 497 N N . VAL A 1 71 ? -24.184 -2.083 7.662 1.00 92.19 71 VAL A N 1
ATOM 498 C CA . VAL A 1 71 ? -22.945 -1.441 8.107 1.00 92.19 71 VAL A CA 1
ATOM 499 C C . VAL A 1 71 ? -22.773 -1.658 9.606 1.00 92.19 71 VAL A C 1
ATOM 501 O O . VAL A 1 71 ? -23.698 -1.435 10.390 1.00 92.19 71 VAL A O 1
ATOM 504 N N . SER A 1 72 ? -21.579 -2.084 10.011 1.00 95.56 72 SER A N 1
ATOM 505 C CA . SER A 1 72 ? -21.153 -2.136 11.411 1.00 95.56 72 SER A CA 1
ATOM 506 C C . SER A 1 72 ? -20.130 -1.030 11.654 1.00 95.56 72 SER A C 1
ATOM 508 O O . SER A 1 72 ? -18.976 -1.159 11.257 1.00 95.56 72 SER A O 1
ATOM 510 N N . ALA A 1 73 ? -20.560 0.066 12.273 1.00 96.69 73 ALA A N 1
ATOM 511 C CA . ALA A 1 73 ? -19.723 1.217 12.584 1.00 96.69 73 ALA A CA 1
ATOM 512 C C . ALA A 1 73 ? -19.216 1.141 14.028 1.00 96.69 73 ALA A C 1
ATOM 514 O O . ALA A 1 73 ? -19.993 0.960 14.967 1.00 96.69 73 ALA A O 1
ATOM 515 N N . ILE A 1 74 ? -17.911 1.295 14.207 1.00 96.69 74 ILE A N 1
ATOM 516 C CA . ILE A 1 74 ? -17.231 1.328 15.496 1.00 96.69 74 ILE A CA 1
ATOM 517 C C . ILE A 1 74 ? -16.590 2.708 15.608 1.00 96.69 74 ILE A C 1
ATOM 519 O O . ILE A 1 74 ? -15.654 3.022 14.878 1.00 96.69 74 ILE A O 1
ATOM 523 N N . GLN A 1 75 ? -17.114 3.524 16.515 1.00 96.06 75 GLN A N 1
ATOM 524 C CA . GLN A 1 75 ? -16.669 4.896 16.733 1.00 96.06 75 GLN A CA 1
ATOM 525 C C . GLN A 1 75 ? -15.759 4.958 17.958 1.00 96.06 75 GLN A C 1
ATOM 527 O O . GLN A 1 75 ? -16.159 4.562 19.057 1.00 96.06 75 GLN A O 1
ATOM 532 N N . GLY A 1 76 ? -14.543 5.462 17.784 1.00 91.75 76 GLY A N 1
ATOM 533 C CA . GLY A 1 76 ? -13.647 5.785 18.883 1.00 91.75 76 GLY A CA 1
ATOM 534 C C . GLY A 1 76 ? -14.007 7.100 19.591 1.00 91.75 76 GLY A C 1
ATOM 535 O O . GLY A 1 76 ? -15.033 7.714 19.307 1.00 91.75 76 GLY A O 1
ATOM 536 N N . PRO A 1 77 ? -13.199 7.528 20.573 1.00 86.25 77 PRO A N 1
ATOM 537 C CA . PRO A 1 77 ? -13.409 8.794 21.272 1.00 86.25 77 PRO A CA 1
ATOM 538 C C . PRO A 1 77 ? -13.299 10.020 20.346 1.00 86.25 77 PRO A C 1
ATOM 540 O O . PRO A 1 77 ? -12.427 10.069 19.486 1.00 86.25 77 PRO A O 1
ATOM 543 N N . ASP A 1 78 ? -14.110 11.054 20.590 1.00 81.12 78 ASP A N 1
ATOM 544 C CA . ASP A 1 78 ? -14.143 12.273 19.755 1.00 81.12 78 ASP A CA 1
ATOM 545 C C . ASP A 1 78 ? -12.865 13.131 19.865 1.00 81.12 78 ASP A C 1
ATOM 547 O O . ASP A 1 78 ? -12.519 13.866 18.948 1.00 81.12 78 ASP A O 1
ATOM 551 N N . ASN A 1 79 ? -12.142 13.037 20.988 1.00 78.81 79 ASN A N 1
ATOM 552 C CA . ASN A 1 79 ? -10.951 13.842 21.273 1.00 78.81 79 ASN A CA 1
ATOM 553 C C . ASN A 1 79 ? -9.762 12.937 21.599 1.00 78.81 79 ASN A C 1
ATOM 555 O O . ASN A 1 79 ? -9.516 12.606 22.764 1.00 78.81 79 ASN A O 1
ATOM 559 N N . ILE A 1 80 ? -9.022 12.533 20.570 1.00 79.81 80 ILE A N 1
ATOM 560 C CA . ILE A 1 80 ? -7.782 11.770 20.717 1.00 79.81 80 ILE A CA 1
ATOM 561 C C . ILE A 1 80 ? -6.643 12.630 20.201 1.00 79.81 80 ILE A C 1
ATOM 563 O O . ILE A 1 80 ? -6.544 12.903 19.009 1.00 79.81 80 ILE A O 1
ATOM 567 N N . ARG A 1 81 ? -5.758 13.038 21.107 1.00 83.44 81 ARG A N 1
ATOM 568 C CA . ARG A 1 81 ? -4.477 13.637 20.753 1.00 83.44 81 ARG A CA 1
ATOM 569 C C . ARG A 1 81 ? -3.373 12.649 21.088 1.00 83.44 81 ARG A C 1
ATOM 571 O O . ARG A 1 81 ? -2.981 12.528 22.251 1.00 83.44 81 ARG A O 1
ATOM 578 N N . LEU A 1 82 ? -2.871 11.963 20.065 1.00 84.69 82 LEU A N 1
ATOM 579 C CA . LEU A 1 82 ? -1.636 11.195 20.165 1.00 84.69 82 LEU A CA 1
ATOM 580 C C . LEU A 1 82 ? -0.461 12.175 20.084 1.00 84.69 82 LEU A C 1
ATOM 582 O O . LEU A 1 82 ? -0.249 12.807 19.054 1.00 84.69 82 LEU A O 1
ATOM 586 N N . SER A 1 83 ? 0.274 12.347 21.181 1.00 83.94 83 SER A N 1
ATOM 587 C CA . SER A 1 83 ? 1.446 13.235 21.221 1.00 83.94 83 SER A CA 1
ATOM 588 C C . SER A 1 83 ? 2.766 12.487 21.113 1.00 83.94 83 SER A C 1
ATOM 590 O O . SER A 1 83 ? 3.783 13.089 20.778 1.00 83.94 83 SER A O 1
ATOM 592 N N . GLN A 1 84 ? 2.765 11.187 21.400 1.00 84.94 84 GLN A N 1
ATOM 593 C CA . GLN A 1 84 ? 3.956 10.364 21.296 1.00 84.94 84 GLN A CA 1
ATOM 594 C C . GLN A 1 84 ? 3.585 8.906 21.072 1.00 84.94 84 GLN A C 1
ATOM 596 O O . GLN A 1 84 ? 2.681 8.372 21.717 1.00 84.94 84 GLN A O 1
ATOM 601 N N . CYS A 1 85 ? 4.354 8.254 20.212 1.00 86.25 85 CYS A N 1
ATOM 602 C CA . CYS A 1 85 ? 4.376 6.813 20.085 1.00 86.25 85 CYS A CA 1
ATOM 603 C C . CYS A 1 85 ? 5.826 6.355 20.134 1.00 86.25 85 CYS A C 1
ATOM 605 O O . CYS A 1 85 ? 6.678 6.912 19.444 1.00 86.25 85 CYS A O 1
ATOM 607 N N . SER A 1 86 ? 6.141 5.419 21.025 1.00 85.62 86 SER A N 1
ATOM 608 C CA . SER A 1 86 ? 7.511 4.931 21.151 1.00 85.62 86 SER A CA 1
ATOM 609 C C . SER A 1 86 ? 7.538 3.473 21.559 1.00 85.62 86 SER A C 1
ATOM 611 O O . SER A 1 86 ? 6.858 3.075 22.506 1.00 85.62 86 SER A O 1
ATOM 613 N N . THR A 1 87 ? 8.391 2.708 20.892 1.00 80.81 87 THR A N 1
ATOM 614 C CA . THR A 1 87 ? 8.694 1.329 21.260 1.00 80.81 87 THR A CA 1
ATOM 615 C C . THR A 1 87 ? 10.094 1.293 21.858 1.00 80.81 87 THR A C 1
ATOM 617 O O . THR A 1 87 ? 11.062 1.725 21.237 1.00 80.81 87 THR A O 1
ATOM 620 N N . ARG A 1 88 ? 10.217 0.822 23.103 1.00 83.19 88 ARG A N 1
ATOM 621 C CA . ARG A 1 88 ? 11.514 0.595 23.766 1.00 83.19 88 ARG A CA 1
ATOM 622 C C . ARG A 1 88 ? 11.509 -0.782 24.408 1.00 83.19 88 ARG A C 1
ATOM 624 O O . ARG A 1 88 ? 10.581 -1.086 25.151 1.00 83.19 88 ARG A O 1
ATOM 631 N N . ASN A 1 89 ? 12.547 -1.583 24.164 1.00 83.19 89 ASN A N 1
ATOM 632 C CA . ASN A 1 89 ? 12.668 -2.952 24.686 1.00 83.19 89 ASN A CA 1
ATOM 633 C C . ASN A 1 89 ? 11.422 -3.813 24.392 1.00 83.19 89 ASN A C 1
ATOM 635 O O . ASN A 1 89 ? 10.910 -4.475 25.290 1.00 83.19 89 ASN A O 1
ATOM 639 N N . ASN A 1 90 ? 10.898 -3.747 23.161 1.00 80.00 90 ASN A N 1
ATOM 640 C CA . ASN A 1 90 ? 9.655 -4.409 22.728 1.00 80.00 90 ASN A CA 1
ATOM 641 C C . AS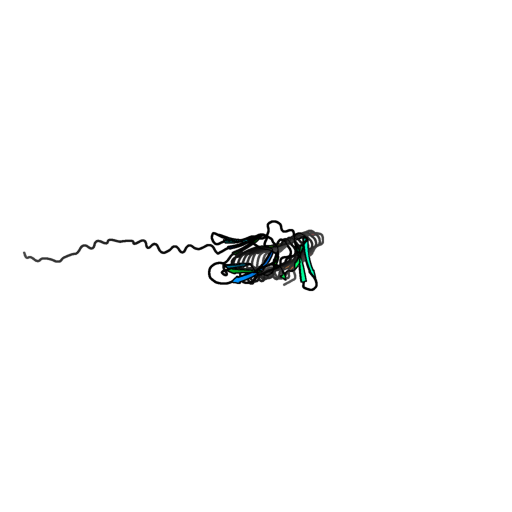N A 1 90 ? 8.384 -4.004 23.496 1.00 80.00 90 ASN A C 1
ATOM 643 O O . ASN A 1 90 ? 7.375 -4.697 23.419 1.00 80.00 90 ASN A O 1
ATOM 647 N N . VAL A 1 91 ? 8.407 -2.882 24.221 1.00 82.19 91 VAL A N 1
ATOM 648 C CA . VAL A 1 91 ? 7.217 -2.310 24.856 1.00 82.19 91 VAL A CA 1
ATOM 649 C C . VAL A 1 91 ? 6.822 -1.046 24.113 1.00 82.19 91 VAL A C 1
ATOM 651 O O . VAL A 1 91 ? 7.536 -0.038 24.163 1.00 82.19 91 VAL A O 1
ATOM 654 N N . THR A 1 92 ? 5.670 -1.099 23.453 1.00 85.12 92 THR A N 1
ATOM 655 C CA . THR A 1 92 ? 5.066 0.047 22.774 1.00 85.12 92 THR A CA 1
ATOM 656 C C . THR A 1 92 ? 4.237 0.852 23.767 1.00 85.12 92 THR A C 1
ATOM 658 O O . THR A 1 92 ? 3.305 0.343 24.396 1.00 85.12 92 THR A O 1
ATOM 661 N N . ARG A 1 93 ? 4.597 2.128 23.927 1.00 88.06 93 ARG A N 1
ATOM 662 C CA . ARG A 1 93 ? 3.869 3.103 24.742 1.00 88.06 93 ARG A CA 1
ATOM 663 C C . ARG A 1 93 ? 3.286 4.187 23.857 1.00 88.06 93 ARG A C 1
ATOM 665 O O . ARG A 1 93 ? 3.989 4.761 23.022 1.00 88.06 93 ARG A O 1
ATOM 672 N N . LEU A 1 94 ? 2.025 4.495 24.119 1.00 91.25 94 LEU A N 1
ATOM 673 C CA . LEU A 1 94 ? 1.270 5.554 23.477 1.00 91.25 94 LEU A CA 1
ATOM 674 C C . LEU A 1 94 ? 0.984 6.642 24.499 1.00 91.25 94 LEU A C 1
ATOM 676 O O . LEU A 1 94 ? 0.453 6.354 25.569 1.00 91.25 94 LEU A O 1
ATOM 680 N N . ARG A 1 95 ? 1.302 7.889 24.165 1.00 90.94 95 ARG A N 1
ATOM 681 C CA . ARG A 1 95 ? 0.899 9.042 24.964 1.00 90.94 95 ARG A CA 1
ATOM 682 C C . ARG A 1 95 ? -0.324 9.683 24.331 1.00 90.94 95 ARG A C 1
ATOM 684 O O . ARG A 1 95 ? -0.214 10.385 23.325 1.00 90.94 95 ARG A O 1
ATOM 691 N N . ILE A 1 96 ? -1.489 9.422 24.914 1.00 88.56 96 ILE A N 1
ATOM 692 C CA . ILE A 1 96 ? -2.786 9.899 24.426 1.00 88.56 96 ILE A CA 1
ATOM 693 C C . ILE A 1 96 ? -3.400 10.804 25.485 1.00 88.56 96 ILE A C 1
ATOM 695 O O . ILE A 1 96 ? -3.591 10.378 26.623 1.00 88.56 96 ILE A O 1
ATOM 699 N N . ASN A 1 97 ? -3.720 12.048 25.117 1.00 88.50 97 ASN A N 1
ATOM 700 C CA . ASN A 1 97 ? -4.285 13.049 26.033 1.00 88.50 97 ASN A CA 1
ATOM 701 C C . ASN A 1 97 ? -3.485 13.148 27.351 1.00 88.50 97 ASN A C 1
ATOM 703 O O . ASN A 1 97 ? -4.051 13.104 28.442 1.00 88.50 97 ASN A O 1
ATOM 707 N N . ASP A 1 98 ? -2.153 13.196 27.233 1.00 86.75 98 ASP A N 1
ATOM 708 C CA . ASP A 1 98 ? -1.188 13.265 28.342 1.00 86.75 98 ASP A CA 1
ATOM 709 C C . ASP A 1 98 ? -1.135 12.058 29.288 1.00 86.75 98 ASP A C 1
ATOM 711 O O . ASP A 1 98 ? -0.474 12.105 30.331 1.00 86.75 98 ASP A O 1
ATOM 715 N N . ARG A 1 99 ? -1.762 10.947 28.898 1.00 89.06 99 ARG A N 1
ATOM 716 C CA . ARG A 1 99 ? -1.692 9.672 29.607 1.00 89.06 99 ARG A CA 1
ATOM 717 C C . ARG A 1 99 ? -0.858 8.677 28.819 1.00 89.06 99 ARG A C 1
ATOM 719 O O . ARG A 1 99 ? -1.069 8.508 27.621 1.00 89.06 99 ARG A O 1
ATOM 726 N N . ASP A 1 100 ? 0.047 8.002 29.515 1.00 91.00 100 ASP A N 1
ATOM 727 C CA . ASP A 1 100 ? 0.809 6.897 28.945 1.00 91.00 100 ASP A CA 1
ATOM 728 C C . ASP A 1 100 ? -0.026 5.620 29.045 1.00 91.00 100 ASP A C 1
ATOM 730 O O . ASP A 1 100 ? -0.513 5.260 30.116 1.00 91.00 100 ASP A O 1
ATOM 734 N N . ILE A 1 101 ? -0.210 4.962 27.909 1.00 91.12 101 ILE A N 1
ATOM 735 C CA . ILE A 1 101 ? -1.019 3.761 27.751 1.00 91.12 101 ILE A CA 1
ATOM 736 C C . ILE A 1 101 ? -0.146 2.736 27.037 1.00 91.12 101 ILE A C 1
ATOM 738 O O . ILE A 1 101 ? 0.457 3.038 26.003 1.00 91.12 101 ILE A O 1
ATOM 742 N N . ARG A 1 102 ? -0.028 1.530 27.595 1.00 91.25 102 ARG A N 1
ATOM 743 C CA . ARG A 1 102 ? 0.665 0.433 26.911 1.00 91.25 102 ARG A CA 1
ATOM 744 C C . ARG A 1 102 ? -0.248 -0.218 25.886 1.00 91.25 102 ARG A C 1
ATOM 746 O O . ARG A 1 102 ? -1.468 -0.219 26.039 1.00 91.25 102 ARG A O 1
ATOM 753 N N . LEU A 1 103 ? 0.356 -0.827 24.873 1.00 88.12 103 LEU A N 1
ATOM 754 C CA . LEU A 1 103 ? -0.371 -1.559 23.841 1.00 88.12 103 LEU A CA 1
ATOM 755 C C . LEU A 1 103 ? -1.314 -2.631 24.425 1.00 88.12 103 LEU A C 1
ATOM 757 O O . LEU A 1 103 ? -2.439 -2.786 23.954 1.00 88.12 103 LEU A O 1
ATOM 761 N N . GLU A 1 104 ? -0.892 -3.333 25.480 1.00 89.62 104 GLU A N 1
ATOM 762 C CA . GLU A 1 104 ? -1.699 -4.379 26.134 1.00 89.62 104 GLU A CA 1
ATOM 763 C C . GLU A 1 104 ? -2.939 -3.835 26.860 1.00 89.62 104 GLU A C 1
ATOM 765 O O . GLU A 1 104 ? -3.880 -4.581 27.120 1.00 89.62 104 GLU A O 1
ATOM 770 N N . GLU A 1 105 ? -2.948 -2.542 27.192 1.00 93.06 105 GLU A N 1
ATOM 771 C CA . GLU A 1 105 ? -4.074 -1.872 27.848 1.00 93.06 105 GLU A CA 1
ATOM 772 C C . GLU A 1 105 ? -5.134 -1.405 26.842 1.00 93.06 105 GLU A C 1
ATOM 774 O O . GLU A 1 105 ? -6.216 -0.965 27.239 1.00 93.06 105 GLU A O 1
ATOM 779 N N . LEU A 1 106 ? -4.848 -1.483 25.540 1.00 93.94 106 LEU A N 1
ATOM 780 C CA . LEU A 1 106 ? -5.809 -1.141 24.501 1.00 93.94 106 LEU A CA 1
ATOM 781 C C . LEU A 1 106 ? -6.894 -2.222 24.378 1.00 93.94 106 LEU A C 1
ATOM 783 O O . LEU A 1 106 ? -6.582 -3.417 24.437 1.00 93.94 106 LEU A O 1
ATOM 787 N N . PRO A 1 107 ? -8.162 -1.824 24.155 1.00 95.81 107 PRO A N 1
ATOM 788 C CA . PRO A 1 107 ? -9.246 -2.781 23.972 1.00 95.81 107 PRO A CA 1
ATOM 789 C C . PRO A 1 107 ? -8.997 -3.640 22.729 1.00 95.81 107 PRO A C 1
ATOM 791 O O . PRO A 1 107 ? -8.610 -3.135 21.672 1.00 95.81 107 PRO A O 1
ATOM 794 N N . GLU A 1 108 ? -9.245 -4.942 22.844 1.00 97.12 108 GLU A N 1
ATOM 795 C CA . GLU A 1 108 ? -9.253 -5.838 21.688 1.00 97.12 108 GLU A CA 1
ATOM 796 C C . GLU A 1 108 ? -10.591 -5.742 20.958 1.00 97.12 108 GLU A C 1
ATOM 798 O O . GLU A 1 108 ? -11.652 -5.907 21.555 1.00 97.12 108 GLU A O 1
ATOM 803 N N . ILE A 1 109 ? -10.549 -5.496 19.656 1.00 97.62 109 ILE A N 1
ATOM 804 C CA . ILE A 1 109 ? -11.713 -5.359 18.792 1.00 97.62 109 ILE A CA 1
ATOM 805 C C . ILE A 1 109 ? -11.687 -6.540 17.838 1.00 97.62 109 ILE A C 1
ATOM 807 O O . ILE A 1 109 ? -10.957 -6.551 16.849 1.00 97.62 109 ILE A O 1
ATOM 811 N N . THR A 1 110 ? -12.476 -7.561 18.152 1.00 98.12 110 THR A N 1
ATOM 812 C CA . THR A 1 110 ? -12.615 -8.728 17.286 1.00 98.12 110 THR A CA 1
ATOM 813 C C . THR A 1 110 ? -13.765 -8.506 16.319 1.00 98.12 110 THR A C 1
ATOM 815 O O . THR A 1 110 ? -14.921 -8.404 16.730 1.00 98.12 110 THR A O 1
ATOM 818 N N . VAL A 1 111 ? -13.458 -8.495 15.025 1.00 97.94 111 VAL A N 1
ATOM 819 C CA . VAL A 1 111 ? -14.449 -8.456 13.951 1.00 97.94 111 VAL A CA 1
ATOM 820 C C . VAL A 1 111 ? -14.461 -9.808 13.256 1.00 97.94 111 VAL A C 1
ATOM 822 O O . VAL A 1 111 ? -13.442 -10.282 12.765 1.00 97.94 111 VAL A O 1
ATOM 825 N N . THR A 1 112 ? -15.623 -10.452 13.230 1.00 98.06 112 THR A N 1
ATOM 826 C CA . THR A 1 112 ? -15.856 -11.684 12.477 1.00 98.06 112 THR A CA 1
ATOM 827 C C . THR A 1 112 ? -16.813 -11.390 11.334 1.00 98.06 112 THR A C 1
ATOM 829 O O . THR A 1 112 ? -17.967 -11.044 11.578 1.00 98.06 112 THR A O 1
ATOM 832 N N . ALA A 1 113 ? -16.342 -11.523 10.099 1.00 96.69 113 ALA A N 1
ATOM 833 C CA . ALA A 1 113 ? -17.071 -11.115 8.903 1.00 96.69 113 ALA A CA 1
ATOM 834 C C . ALA A 1 113 ? -16.836 -12.097 7.738 1.00 96.69 113 ALA A C 1
ATOM 836 O O . ALA A 1 113 ? -15.841 -12.824 7.746 1.00 96.69 113 ALA A O 1
ATOM 837 N N . PRO A 1 114 ? -17.717 -12.148 6.726 1.00 95.88 114 PRO A N 1
ATOM 838 C CA . PRO A 1 114 ? -17.461 -12.938 5.524 1.00 95.88 114 PRO A CA 1
ATOM 839 C C . PRO A 1 114 ? -16.249 -12.391 4.749 1.00 95.88 114 PRO A C 1
ATOM 841 O O . PRO A 1 114 ? -15.861 -11.236 4.918 1.00 95.88 114 PRO A O 1
ATOM 844 N N . ALA A 1 115 ? -15.628 -13.219 3.906 1.00 94.69 115 ALA A N 1
ATOM 845 C CA . ALA A 1 115 ? -14.402 -12.852 3.181 1.00 94.69 115 ALA A CA 1
ATOM 846 C C . ALA A 1 115 ? -14.626 -11.768 2.112 1.00 94.69 115 ALA A C 1
ATOM 848 O O . ALA A 1 115 ? -13.669 -11.212 1.582 1.00 94.69 115 ALA A O 1
ATOM 849 N N . GLU A 1 116 ? -15.884 -11.481 1.789 1.00 95.12 116 GLU A N 1
ATOM 850 C CA . GLU A 1 116 ? -16.324 -10.435 0.872 1.00 95.12 116 GLU A CA 1
ATOM 851 C C . GLU A 1 116 ? -16.565 -9.097 1.586 1.00 95.12 116 GLU A C 1
ATOM 853 O O . GLU A 1 116 ? -16.829 -8.098 0.922 1.00 95.12 116 GLU A O 1
ATOM 858 N N . ALA A 1 117 ? -16.487 -9.058 2.921 1.00 96.62 117 ALA A N 1
ATOM 859 C CA . ALA A 1 117 ? -16.773 -7.853 3.686 1.00 96.62 117 ALA A CA 1
ATOM 860 C C . ALA A 1 117 ? -15.761 -6.737 3.401 1.00 96.62 117 ALA A C 1
ATOM 862 O O . ALA A 1 117 ? -14.550 -6.971 3.330 1.00 96.62 117 ALA A O 1
ATOM 863 N N . ARG A 1 118 ? -16.272 -5.513 3.271 1.00 97.31 118 ARG A N 1
ATOM 864 C CA . ARG A 1 118 ? -15.464 -4.308 3.104 1.00 97.31 118 ARG A CA 1
ATOM 865 C C . ARG A 1 118 ? -15.048 -3.765 4.465 1.00 97.31 118 ARG A C 1
ATOM 867 O O . ARG A 1 118 ? -15.877 -3.657 5.368 1.00 97.31 118 ARG A O 1
ATOM 874 N N . LEU A 1 119 ? -13.782 -3.385 4.582 1.00 98.19 119 LEU A N 1
ATOM 875 C CA . LEU A 1 119 ? -13.248 -2.675 5.736 1.00 98.19 119 LEU A CA 1
ATOM 876 C C . LEU A 1 119 ? -12.967 -1.221 5.363 1.00 98.19 119 LEU A C 1
ATOM 878 O O . LEU A 1 119 ? -12.307 -0.963 4.359 1.00 98.19 119 LEU A O 1
ATOM 882 N N . VAL A 1 120 ? -13.454 -0.294 6.179 1.00 98.25 120 VAL A N 1
ATOM 883 C CA . VAL A 1 120 ? -13.154 1.135 6.090 1.00 98.25 120 VAL A CA 1
ATOM 884 C C . VAL A 1 120 ? -12.536 1.568 7.415 1.00 98.25 120 VAL A C 1
ATOM 886 O O . VAL A 1 120 ? -13.153 1.382 8.463 1.00 98.25 120 VAL A O 1
ATOM 889 N N . ILE A 1 121 ? -11.328 2.122 7.383 1.00 97.31 121 ILE A N 1
ATOM 890 C CA . ILE A 1 121 ? -10.629 2.679 8.543 1.00 97.31 121 ILE A CA 1
ATOM 891 C C . ILE A 1 121 ? -10.371 4.151 8.269 1.00 97.31 121 ILE A C 1
ATOM 893 O O . ILE A 1 121 ? -9.703 4.489 7.297 1.00 97.31 121 ILE A O 1
ATOM 897 N N . ASP A 1 122 ? -10.879 5.004 9.148 1.00 94.50 122 ASP A N 1
ATOM 898 C CA . ASP A 1 122 ? -10.683 6.446 9.104 1.00 94.50 122 ASP A CA 1
ATOM 899 C C . ASP A 1 122 ? -9.966 6.896 10.384 1.00 94.50 122 ASP A C 1
ATOM 901 O O . ASP A 1 122 ? -10.584 7.168 11.418 1.00 94.50 122 ASP A O 1
ATOM 905 N N . GLY A 1 123 ? -8.633 6.871 10.337 1.00 89.88 123 GLY A N 1
ATOM 906 C CA . GLY A 1 123 ? -7.764 7.325 11.416 1.00 89.88 123 GLY A CA 1
ATOM 907 C C . GLY A 1 123 ? -7.749 6.421 12.652 1.00 89.88 123 GLY A C 1
ATOM 908 O O . GLY A 1 123 ? -7.974 5.211 12.597 1.00 89.88 123 GLY A O 1
ATOM 909 N N . GLY A 1 124 ? -7.447 7.029 13.801 1.00 90.44 124 GLY A N 1
ATOM 910 C CA . GLY A 1 124 ? -7.271 6.327 15.070 1.00 90.44 124 GLY A CA 1
ATOM 911 C C . GLY A 1 124 ? -5.876 5.721 15.246 1.00 90.44 124 GLY A C 1
ATOM 912 O O . GLY A 1 124 ? -4.914 6.098 14.578 1.00 90.44 124 GLY A O 1
ATOM 913 N N . VAL A 1 125 ? -5.757 4.795 16.199 1.00 93.12 125 VAL A N 1
ATOM 914 C CA . VAL A 1 125 ? -4.514 4.072 16.491 1.00 93.12 125 VAL A CA 1
ATOM 915 C C . VAL A 1 125 ? -4.824 2.590 16.664 1.00 93.12 125 VAL A C 1
ATOM 917 O O . VAL A 1 125 ? -5.203 2.130 17.745 1.00 93.12 125 VAL A O 1
ATOM 920 N N . LEU A 1 126 ? -4.703 1.850 15.567 1.00 94.19 126 LEU A N 1
ATOM 921 C CA . LEU A 1 126 ? -5.039 0.435 15.498 1.00 94.19 126 LEU A CA 1
ATOM 922 C C . LEU A 1 126 ? -3.786 -0.411 15.344 1.00 94.19 126 LEU A C 1
ATOM 924 O O . LEU A 1 126 ? -2.953 -0.122 14.498 1.00 94.19 126 LEU A O 1
ATOM 928 N N . PHE A 1 127 ? -3.703 -1.485 16.120 1.00 95.56 127 PHE A N 1
ATOM 929 C CA . PHE A 1 127 ? -2.668 -2.505 15.972 1.00 95.56 127 PHE A CA 1
ATOM 930 C C . PHE A 1 127 ? -3.298 -3.859 15.665 1.00 95.56 127 PHE A C 1
ATOM 932 O O . PHE A 1 127 ? -4.332 -4.186 16.240 1.00 95.56 127 PHE A O 1
ATOM 939 N N . GLY A 1 128 ? -2.673 -4.684 14.833 1.00 96.62 128 GLY A N 1
ATOM 940 C CA . GLY A 1 128 ? -3.118 -6.057 14.581 1.00 96.62 128 GLY A CA 1
ATOM 941 C C . GLY A 1 128 ? -3.609 -6.257 13.155 1.00 96.62 128 GLY A C 1
ATOM 942 O O . GLY A 1 128 ? -2.872 -5.987 12.222 1.00 96.62 128 GLY A O 1
ATOM 943 N N . GLY A 1 129 ? -4.820 -6.779 12.970 1.00 97.38 129 GLY A N 1
ATOM 944 C CA . GLY A 1 129 ? -5.386 -7.120 11.662 1.00 97.38 129 GLY A CA 1
ATOM 945 C C . GLY A 1 129 ? -5.846 -8.576 11.612 1.00 97.38 129 GLY A C 1
ATOM 946 O O . GLY A 1 129 ? -6.412 -9.065 12.591 1.00 97.38 129 GLY A O 1
ATOM 947 N N . GLY A 1 130 ? -5.665 -9.278 10.495 1.00 97.50 130 GLY A N 1
ATOM 948 C CA . GLY A 1 130 ? -6.015 -10.696 10.407 1.00 97.50 130 GLY A CA 1
ATOM 949 C C . GLY A 1 130 ? -6.343 -11.192 9.004 1.00 97.50 130 GLY A C 1
ATOM 950 O O . GLY A 1 130 ? -5.598 -10.958 8.061 1.00 97.50 130 GLY A O 1
ATOM 951 N N . ALA A 1 131 ? -7.445 -11.930 8.892 1.00 97.94 131 ALA A N 1
ATOM 952 C CA . ALA A 1 131 ? -7.784 -12.690 7.692 1.00 97.94 131 ALA A CA 1
ATOM 953 C C . ALA A 1 131 ? -8.145 -11.810 6.471 1.00 97.94 131 ALA A C 1
ATOM 955 O O . ALA A 1 131 ? -8.074 -10.583 6.506 1.00 97.94 131 ALA A O 1
ATOM 956 N N . THR A 1 132 ? -8.554 -12.445 5.374 1.00 98.12 132 THR A N 1
ATOM 957 C CA . THR A 1 132 ? -8.852 -11.787 4.096 1.00 98.12 132 THR A CA 1
ATOM 958 C C . THR A 1 132 ? -9.986 -10.757 4.188 1.00 98.12 132 THR A C 1
ATOM 960 O O . THR A 1 132 ? -11.023 -10.990 4.820 1.00 98.12 132 THR A O 1
ATOM 963 N N . LEU A 1 133 ? -9.806 -9.637 3.487 1.00 98.19 133 LEU A N 1
ATOM 964 C CA . LEU A 1 133 ? -10.816 -8.603 3.263 1.00 98.19 133 LEU A CA 1
ATOM 965 C C . LEU A 1 133 ? -11.425 -8.738 1.863 1.00 98.19 133 LEU A C 1
ATOM 967 O O . LEU A 1 133 ? -10.744 -9.121 0.909 1.00 98.19 133 LEU A O 1
ATOM 971 N N . GLY A 1 134 ? -12.690 -8.358 1.703 1.00 97.94 134 GLY A N 1
ATOM 972 C CA . GLY A 1 134 ? -13.314 -8.261 0.384 1.00 97.94 134 GLY A CA 1
ATOM 973 C C . GLY A 1 134 ? -12.788 -7.059 -0.389 1.00 97.94 134 GLY A C 1
ATOM 974 O O . GLY A 1 134 ? -12.336 -7.195 -1.522 1.00 97.94 134 GLY A O 1
ATOM 975 N N . ALA A 1 135 ? -12.797 -5.899 0.260 1.00 98.19 135 ALA A N 1
ATOM 976 C CA . ALA A 1 135 ? -12.199 -4.649 -0.197 1.00 98.19 135 ALA A CA 1
ATOM 977 C C . ALA A 1 135 ? -11.725 -3.845 1.023 1.00 98.19 135 ALA A C 1
ATOM 979 O O . ALA A 1 135 ? -12.234 -4.056 2.129 1.00 98.19 135 ALA A O 1
ATOM 980 N N . GLY A 1 136 ? -10.782 -2.928 0.829 1.00 97.88 136 GLY A N 1
ATOM 981 C CA . GLY A 1 136 ? -10.234 -2.104 1.908 1.00 97.88 136 GLY A CA 1
ATOM 982 C C . GLY A 1 136 ? -10.148 -0.635 1.519 1.00 97.88 136 GLY A C 1
ATOM 983 O O . GLY A 1 136 ? -9.685 -0.333 0.428 1.00 97.88 136 GLY A O 1
ATOM 984 N N . ASP A 1 137 ? -10.581 0.247 2.414 1.00 98.44 137 ASP A N 1
ATOM 985 C CA . ASP A 1 137 ? -10.229 1.669 2.440 1.00 98.44 137 ASP A CA 1
ATOM 986 C C . ASP A 1 137 ? -9.580 1.934 3.802 1.00 98.44 137 ASP A C 1
ATOM 988 O O . ASP A 1 137 ? -10.260 1.929 4.826 1.00 98.44 137 ASP A O 1
ATOM 992 N N . ILE A 1 138 ? -8.252 1.996 3.849 1.00 98.00 138 ILE A N 1
ATOM 993 C CA . ILE A 1 138 ? -7.474 1.949 5.089 1.00 98.00 138 ILE A CA 1
ATOM 994 C C . ILE A 1 138 ? -6.683 3.246 5.236 1.00 98.00 138 ILE A C 1
ATOM 996 O O . ILE A 1 138 ? -5.654 3.417 4.593 1.00 98.00 138 ILE A O 1
ATOM 1000 N N . GLY A 1 139 ? -7.141 4.146 6.104 1.00 96.75 139 GLY A N 1
ATOM 1001 C CA . GLY A 1 139 ? -6.428 5.360 6.494 1.00 96.75 139 GLY A CA 1
ATOM 1002 C C . GLY A 1 139 ? -5.786 5.233 7.876 1.00 96.75 139 GLY A C 1
ATOM 1003 O O . GLY A 1 139 ? -6.486 5.233 8.886 1.00 96.75 139 GLY A O 1
ATOM 1004 N N . LEU A 1 140 ? -4.455 5.174 7.935 1.00 93.19 140 LEU A N 1
ATOM 1005 C CA . LEU A 1 140 ? -3.665 5.167 9.170 1.00 93.19 140 LEU A CA 1
ATOM 1006 C C . LEU A 1 140 ? -3.016 6.533 9.372 1.00 93.19 140 LEU A C 1
ATOM 1008 O O . LEU A 1 140 ? -2.144 6.919 8.607 1.00 93.19 140 LEU A O 1
ATOM 1012 N N . SER A 1 141 ? -3.412 7.273 10.407 1.00 87.75 141 SER A N 1
ATOM 1013 C CA . SER A 1 141 ? -2.953 8.655 10.639 1.00 87.75 141 SER A CA 1
ATOM 1014 C C . SER A 1 141 ? -2.024 8.806 11.855 1.00 87.75 141 SER A C 1
ATOM 1016 O O . SER A 1 141 ? -1.941 9.865 12.479 1.00 87.75 141 SER A O 1
ATOM 1018 N N . SER A 1 142 ? -1.422 7.712 12.315 1.00 88.88 142 SER A N 1
ATOM 1019 C CA . SER A 1 142 ? -0.668 7.651 13.573 1.00 88.88 142 SER A CA 1
ATOM 1020 C C . SER A 1 142 ? 0.370 6.528 13.509 1.00 88.88 142 SER A C 1
ATOM 1022 O O . SER A 1 142 ? 0.890 6.248 12.436 1.00 88.88 142 SER A O 1
ATOM 1024 N N . CYS A 1 143 ? 0.717 5.913 14.636 1.00 91.31 143 CYS A N 1
ATOM 1025 C CA . CYS A 1 143 ? 1.686 4.820 14.722 1.00 91.31 143 CYS A CA 1
ATOM 1026 C C . CYS A 1 143 ? 1.042 3.425 14.768 1.00 91.31 143 CYS A C 1
ATOM 1028 O O . CYS A 1 143 ? 1.578 2.525 15.404 1.00 91.31 143 CYS A O 1
ATOM 1030 N N . GLY A 1 144 ? -0.173 3.285 14.240 1.00 92.00 144 GLY A N 1
ATOM 1031 C CA . GLY A 1 144 ? -0.868 2.002 14.252 1.00 92.00 144 GLY A CA 1
ATOM 1032 C C . GLY A 1 144 ? -0.326 1.075 13.170 1.00 92.00 144 GLY A C 1
ATOM 1033 O O . GLY A 1 144 ? -0.197 1.518 12.033 1.00 92.00 144 GLY A O 1
ATOM 1034 N N . ASP A 1 145 ? -0.086 -0.188 13.521 1.00 95.25 145 ASP A N 1
ATOM 1035 C CA . ASP A 1 145 ? 0.441 -1.197 12.601 1.00 95.25 145 ASP A CA 1
ATOM 1036 C C . ASP A 1 145 ? -0.631 -2.229 12.251 1.00 95.25 145 ASP A C 1
ATOM 1038 O O . ASP A 1 145 ? -1.174 -2.907 13.134 1.00 95.25 145 ASP A O 1
ATOM 1042 N N . LEU A 1 146 ? -0.923 -2.396 10.962 1.00 98.00 146 LEU A N 1
ATOM 1043 C CA . LEU A 1 146 ? -1.922 -3.350 10.488 1.00 98.00 146 LEU A CA 1
ATOM 1044 C C . LEU A 1 146 ? -1.336 -4.402 9.555 1.00 98.00 146 LEU A C 1
ATOM 1046 O O . LEU A 1 146 ? -0.523 -4.119 8.681 1.00 98.00 146 LEU A O 1
ATOM 1050 N N . ARG A 1 147 ? -1.826 -5.633 9.699 1.00 98.62 147 ARG A N 1
ATOM 1051 C CA . ARG A 1 147 ? -1.484 -6.767 8.850 1.00 98.62 147 ARG A CA 1
ATOM 1052 C C . ARG A 1 147 ? -2.724 -7.532 8.401 1.00 98.62 147 ARG A C 1
ATOM 1054 O O . ARG A 1 147 ? -3.475 -8.017 9.243 1.00 98.62 147 ARG A O 1
ATOM 1061 N N . PHE A 1 148 ? -2.901 -7.723 7.096 1.00 98.62 148 PHE A N 1
ATOM 1062 C CA . PHE A 1 148 ? -3.978 -8.550 6.542 1.00 98.62 148 PHE A CA 1
ATOM 1063 C C . PHE A 1 148 ? -3.464 -9.631 5.588 1.00 98.62 148 PHE A C 1
ATOM 1065 O O . PHE A 1 148 ? -2.533 -9.410 4.817 1.00 98.62 148 PHE A O 1
ATOM 1072 N N . ASP A 1 149 ? -4.107 -10.797 5.599 1.00 98.62 149 ASP A N 1
ATOM 1073 C CA . ASP A 1 149 ? -3.682 -11.943 4.787 1.00 98.62 149 ASP A CA 1
ATOM 1074 C C . ASP A 1 149 ? -3.862 -11.714 3.278 1.00 98.62 149 ASP A C 1
ATOM 1076 O O . ASP A 1 149 ? -3.045 -12.184 2.491 1.00 98.62 149 ASP A O 1
ATOM 1080 N N . ALA A 1 150 ? -4.932 -11.028 2.861 1.00 98.56 150 ALA A N 1
ATOM 1081 C CA . ALA A 1 150 ? -5.217 -10.696 1.459 1.00 98.56 150 ALA A CA 1
ATOM 1082 C C . ALA A 1 150 ? -6.372 -9.685 1.341 1.00 98.56 150 ALA A C 1
ATOM 1084 O O . ALA A 1 150 ? -7.172 -9.534 2.268 1.00 98.56 150 ALA A O 1
ATOM 1085 N N . VAL A 1 151 ? -6.520 -9.071 0.165 1.00 98.75 151 VAL A N 1
ATOM 1086 C CA . VAL A 1 151 ? -7.698 -8.278 -0.231 1.00 98.75 151 VAL A CA 1
ATOM 1087 C C . VAL A 1 151 ? -8.215 -8.805 -1.569 1.00 98.75 151 VAL A C 1
ATOM 1089 O O . VAL A 1 151 ? -7.461 -8.892 -2.531 1.00 98.75 151 VAL A O 1
ATOM 1092 N N . ARG A 1 152 ? -9.491 -9.188 -1.673 1.00 98.38 152 ARG A N 1
ATOM 1093 C CA . ARG A 1 152 ? -10.010 -9.846 -2.893 1.00 98.38 152 ARG A CA 1
ATOM 1094 C C . ARG A 1 152 ? -10.230 -8.884 -4.060 1.00 98.38 152 ARG A C 1
ATOM 1096 O O . ARG A 1 152 ? -10.025 -9.274 -5.204 1.00 98.38 152 ARG A O 1
ATOM 1103 N N . ALA A 1 153 ? -10.689 -7.670 -3.776 1.00 97.88 153 ALA A N 1
ATOM 1104 C CA . ALA A 1 153 ? -11.036 -6.660 -4.769 1.00 97.88 153 ALA A CA 1
ATOM 1105 C C . ALA A 1 153 ? -10.094 -5.450 -4.663 1.00 97.88 153 ALA A C 1
ATOM 1107 O O . ALA A 1 153 ? -8.877 -5.619 -4.679 1.00 97.88 153 ALA A O 1
ATOM 1108 N N . ARG A 1 154 ? -10.646 -4.232 -4.601 1.00 98.31 154 ARG A N 1
ATOM 1109 C CA . ARG A 1 154 ? -9.875 -2.987 -4.517 1.00 98.31 154 ARG A CA 1
ATOM 1110 C C . ARG A 1 154 ? -9.299 -2.773 -3.117 1.00 98.31 154 ARG A C 1
ATOM 1112 O O . ARG A 1 154 ? -9.972 -3.045 -2.117 1.00 98.31 154 ARG A O 1
ATOM 1119 N N . LEU A 1 155 ? -8.092 -2.222 -3.088 1.00 98.81 155 LEU A N 1
ATOM 1120 C CA . LEU A 1 155 ? -7.464 -1.653 -1.905 1.00 98.81 155 LEU A CA 1
ATOM 1121 C C . LEU A 1 155 ? -7.174 -0.166 -2.142 1.00 98.81 155 LEU A C 1
ATOM 1123 O O . LEU A 1 155 ? -6.457 0.181 -3.072 1.00 98.81 155 LEU A O 1
ATOM 1127 N N . ASP A 1 156 ? -7.682 0.689 -1.271 1.00 98.69 156 ASP A N 1
ATOM 1128 C CA . ASP A 1 156 ? -7.232 2.065 -1.103 1.00 98.69 156 ASP A CA 1
ATOM 1129 C C . ASP A 1 156 ? -6.550 2.144 0.269 1.00 98.69 156 ASP A C 1
ATOM 1131 O O . ASP A 1 156 ? -7.162 1.813 1.282 1.00 98.69 156 ASP A O 1
ATOM 1135 N N . ALA A 1 157 ? -5.274 2.514 0.323 1.00 98.25 157 ALA A N 1
ATOM 1136 C CA . ALA A 1 157 ? -4.511 2.583 1.564 1.00 98.25 157 ALA A CA 1
ATOM 1137 C C . ALA A 1 157 ? -3.745 3.900 1.661 1.00 98.25 157 ALA A C 1
ATOM 1139 O O . ALA A 1 157 ? -3.040 4.293 0.733 1.00 98.25 157 ALA A O 1
ATOM 1140 N N . ARG A 1 158 ? -3.872 4.579 2.800 1.00 97.75 158 ARG A N 1
ATOM 1141 C CA . ARG A 1 158 ? -3.168 5.821 3.113 1.00 97.75 158 ARG A CA 1
ATOM 1142 C C . ARG A 1 158 ? -2.501 5.699 4.472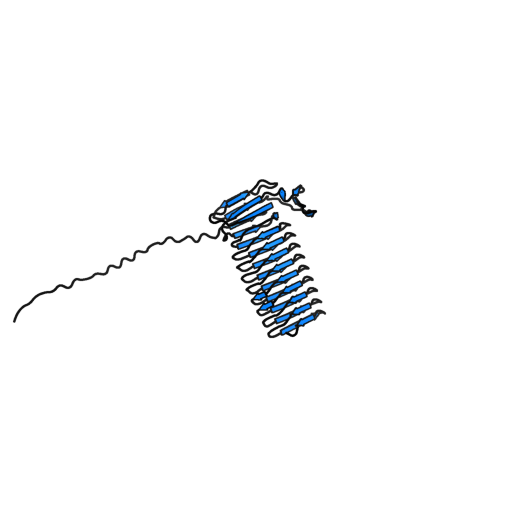 1.00 97.75 158 ARG A C 1
ATOM 1144 O O . ARG A 1 158 ? -3.177 5.457 5.466 1.00 97.75 158 ARG A O 1
ATOM 1151 N N . VAL A 1 159 ? -1.194 5.908 4.518 1.00 96.62 159 VAL A N 1
ATOM 1152 C CA . VAL A 1 159 ? -0.402 5.949 5.747 1.00 96.62 159 VAL A CA 1
ATOM 1153 C C . VAL A 1 159 ? 0.133 7.364 5.917 1.00 96.62 159 VAL A C 1
ATOM 1155 O O . VAL A 1 159 ? 1.066 7.786 5.244 1.00 96.62 159 VAL A O 1
ATOM 1158 N N . SER A 1 160 ? -0.483 8.125 6.812 1.00 92.75 160 SER A N 1
ATOM 1159 C CA . SER A 1 160 ? -0.116 9.493 7.174 1.00 92.75 160 SER A CA 1
ATOM 1160 C C . SER A 1 160 ? 0.375 9.535 8.621 1.00 92.75 160 SER A C 1
ATOM 1162 O O . SER A 1 160 ? -0.304 10.030 9.518 1.00 92.75 160 SER A O 1
ATOM 1164 N N . GLY A 1 161 ? 1.533 8.933 8.876 1.00 89.56 161 GLY A N 1
ATOM 1165 C CA . GLY A 1 161 ? 2.065 8.750 10.223 1.00 89.56 161 GLY A CA 1
ATOM 1166 C C . GLY A 1 161 ? 3.353 7.938 10.216 1.00 89.56 161 GLY A C 1
ATOM 1167 O O . GLY A 1 161 ? 4.142 8.040 9.281 1.00 89.56 161 GLY A O 1
ATOM 1168 N N . SER A 1 162 ? 3.562 7.148 11.263 1.00 92.50 162 SER A N 1
ATOM 1169 C CA . SER A 1 162 ? 4.741 6.286 11.434 1.00 92.50 162 SER A CA 1
ATOM 1170 C C . SER A 1 162 ? 4.361 4.818 11.644 1.00 92.50 162 SER A C 1
ATOM 1172 O O . SER A 1 162 ? 5.120 4.091 12.274 1.00 92.50 162 SER A O 1
ATOM 1174 N N . GLY A 1 163 ? 3.125 4.453 11.304 1.00 92.81 163 GLY A N 1
ATOM 1175 C CA . GLY A 1 163 ? 2.614 3.096 11.443 1.00 92.81 163 GLY A CA 1
ATOM 1176 C C . GLY A 1 163 ? 2.695 2.351 10.123 1.00 92.81 163 GLY A C 1
ATOM 1177 O O . GLY A 1 163 ? 2.611 2.980 9.068 1.00 92.81 163 GLY A O 1
ATOM 1178 N N . ASP A 1 164 ? 2.814 1.033 10.196 1.00 96.44 164 ASP A N 1
ATOM 1179 C CA . ASP A 1 164 ? 3.072 0.198 9.027 1.00 96.44 164 ASP A CA 1
ATOM 1180 C C . ASP A 1 164 ? 1.824 -0.559 8.564 1.00 96.44 164 ASP A C 1
ATOM 1182 O O . ASP A 1 164 ? 0.965 -0.966 9.353 1.00 96.44 164 ASP A O 1
ATOM 1186 N N . LEU A 1 165 ? 1.736 -0.817 7.261 1.00 98.38 165 LEU A N 1
ATOM 1187 C CA . LEU A 1 165 ? 0.682 -1.631 6.668 1.00 98.38 165 LEU A CA 1
ATOM 1188 C C . LEU A 1 165 ? 1.272 -2.794 5.873 1.00 98.38 165 LEU A C 1
ATOM 1190 O O . LEU A 1 165 ? 1.935 -2.606 4.860 1.00 98.38 165 LEU A O 1
ATOM 1194 N N . GLN A 1 166 ? 0.956 -4.019 6.279 1.00 98.69 166 GLN A N 1
ATOM 1195 C CA . GLN A 1 166 ? 1.341 -5.234 5.566 1.00 98.69 166 GLN A CA 1
ATOM 1196 C C . GLN A 1 166 ? 0.103 -5.948 5.032 1.00 98.69 166 GLN A C 1
ATOM 1198 O O . GLN A 1 166 ? -0.795 -6.314 5.786 1.00 98.69 166 GLN A O 1
ATOM 1203 N N . ILE A 1 167 ? 0.042 -6.201 3.733 1.00 98.69 167 ILE A N 1
ATOM 1204 C CA . ILE A 1 167 ? -1.060 -6.939 3.118 1.00 98.69 167 ILE A CA 1
ATOM 1205 C C . ILE A 1 167 ? -0.475 -8.029 2.226 1.00 98.69 167 ILE A C 1
ATOM 1207 O O . ILE A 1 167 ? 0.526 -7.837 1.538 1.00 98.69 167 ILE A O 1
ATOM 1211 N N . GLY A 1 168 ? -1.088 -9.210 2.234 1.00 98.75 168 GLY A N 1
ATOM 1212 C CA . GLY A 1 168 ? -0.775 -10.237 1.247 1.00 98.75 168 GLY A CA 1
ATOM 1213 C C . GLY A 1 168 ? -1.260 -9.865 -0.166 1.00 98.75 168 GLY A C 1
ATOM 1214 O O . GLY A 1 168 ? -1.193 -8.705 -0.573 1.00 98.75 168 GLY A O 1
ATOM 1215 N N . PRO A 1 169 ? -1.713 -10.836 -0.975 1.00 98.75 169 PRO A N 1
ATOM 1216 C CA . PRO A 1 169 ? -2.169 -10.553 -2.332 1.00 98.75 169 PRO A CA 1
ATOM 1217 C C . PRO A 1 169 ? -3.410 -9.651 -2.368 1.00 98.75 169 PRO A C 1
ATOM 1219 O O . PRO A 1 169 ? -4.379 -9.881 -1.639 1.00 98.75 169 PRO A O 1
ATOM 1222 N N . VAL A 1 170 ? -3.402 -8.669 -3.270 1.00 98.81 170 VAL A N 1
ATOM 1223 C CA . VAL A 1 170 ? -4.556 -7.836 -3.625 1.00 98.81 170 VAL A CA 1
ATOM 1224 C C . VAL A 1 170 ? -5.060 -8.283 -4.994 1.00 98.81 170 VAL A C 1
ATOM 1226 O O . VAL A 1 170 ? -4.327 -8.220 -5.974 1.00 98.81 170 VAL A O 1
ATOM 1229 N N . GLY A 1 171 ? -6.298 -8.765 -5.083 1.00 98.38 171 GLY A N 1
ATOM 1230 C CA . GLY A 1 171 ? -6.854 -9.315 -6.324 1.00 98.38 171 GLY A CA 1
ATOM 1231 C C . GLY A 1 171 ? -7.293 -8.266 -7.351 1.00 98.38 171 GLY A C 1
ATOM 1232 O O . GLY A 1 171 ? -7.399 -8.584 -8.532 1.00 98.38 171 GLY A O 1
ATOM 1233 N N . GLY A 1 172 ? -7.550 -7.029 -6.920 1.00 98.25 172 GLY A N 1
ATOM 1234 C CA . GLY A 1 172 ? -7.988 -5.921 -7.770 1.00 98.25 172 GLY A CA 1
ATOM 1235 C C . GLY A 1 172 ? -6.969 -4.780 -7.863 1.00 98.25 172 GLY A C 1
ATOM 1236 O O . GLY A 1 172 ? -5.777 -4.996 -7.641 1.00 98.25 172 GLY A O 1
ATOM 1237 N N . PRO A 1 173 ? -7.421 -3.564 -8.232 1.00 98.56 173 PRO A N 1
ATOM 1238 C CA . PRO A 1 173 ? -6.552 -2.396 -8.282 1.00 98.56 173 PRO A CA 1
ATOM 1239 C C . PRO A 1 173 ? -6.176 -1.921 -6.875 1.00 98.56 173 PRO A C 1
ATOM 1241 O O . PRO A 1 173 ? -6.973 -2.070 -5.941 1.00 98.56 173 PRO A O 1
ATOM 1244 N N . ALA A 1 174 ? -4.994 -1.324 -6.745 1.00 98.81 174 ALA A N 1
ATOM 1245 C CA . ALA A 1 174 ? -4.489 -0.802 -5.482 1.00 98.81 174 ALA A CA 1
ATOM 1246 C C . ALA A 1 174 ? -4.041 0.658 -5.614 1.00 98.81 174 ALA A C 1
ATOM 1248 O O . ALA A 1 174 ? -3.228 0.967 -6.480 1.00 98.81 174 ALA A O 1
ATOM 1249 N N . ASN A 1 175 ? -4.530 1.522 -4.727 1.00 98.75 175 ASN A N 1
ATOM 1250 C CA . ASN A 1 175 ? -4.064 2.898 -4.582 1.00 98.75 175 ASN A CA 1
ATOM 1251 C C . ASN A 1 175 ? -3.385 3.029 -3.217 1.00 98.75 175 ASN A C 1
ATOM 1253 O O . ASN A 1 175 ? -4.045 2.889 -2.186 1.00 98.75 175 ASN A O 1
ATOM 1257 N N . LEU A 1 176 ? -2.077 3.259 -3.200 1.00 98.56 176 LEU A N 1
ATOM 1258 C CA . LEU A 1 176 ? -1.246 3.288 -2.001 1.00 98.56 176 LEU A CA 1
ATOM 1259 C C . LEU A 1 176 ? -0.627 4.676 -1.861 1.00 98.56 176 LEU A C 1
ATOM 1261 O O . LEU A 1 176 ? 0.044 5.150 -2.773 1.00 98.56 176 LEU A O 1
ATOM 1265 N N . ALA A 1 177 ? -0.826 5.323 -0.719 1.00 98.12 177 ALA A N 1
ATOM 1266 C CA . ALA A 1 177 ? -0.210 6.610 -0.436 1.00 98.12 177 ALA A CA 1
ATOM 1267 C C . ALA A 1 177 ? 0.486 6.598 0.924 1.00 98.12 177 ALA A C 1
ATOM 1269 O O . ALA A 1 177 ? -0.137 6.304 1.942 1.00 98.12 177 ALA A O 1
ATOM 1270 N N . VAL A 1 178 ? 1.756 6.983 0.950 1.00 97.69 178 VAL A N 1
ATOM 1271 C CA . VAL A 1 178 ? 2.515 7.239 2.174 1.00 97.69 178 VAL A CA 1
ATOM 1272 C C . VAL A 1 178 ? 2.773 8.736 2.272 1.00 97.69 178 VAL A C 1
ATOM 1274 O O . VAL A 1 178 ? 3.231 9.375 1.330 1.00 97.69 178 VAL A O 1
ATOM 1277 N N . SER A 1 179 ? 2.446 9.332 3.409 1.00 93.94 179 SER A N 1
ATOM 1278 C CA . SER A 1 179 ? 2.691 10.740 3.724 1.00 93.94 179 SER A CA 1
ATOM 1279 C C . SER A 1 179 ? 3.175 10.845 5.166 1.00 93.94 179 SER A C 1
ATOM 1281 O O . SER A 1 179 ? 2.442 11.255 6.064 1.00 93.94 179 SER A O 1
ATOM 1283 N N . GLY A 1 180 ? 4.397 10.373 5.404 1.00 91.38 180 GLY A N 1
ATOM 1284 C CA . GLY A 1 180 ? 4.974 10.213 6.735 1.00 91.38 180 GLY A CA 1
ATOM 1285 C C . GLY A 1 180 ? 6.251 9.378 6.698 1.00 91.38 180 GLY A C 1
ATOM 1286 O O . GLY A 1 180 ? 7.029 9.483 5.751 1.00 91.38 180 GLY A O 1
ATOM 1287 N N . SER A 1 181 ? 6.456 8.564 7.729 1.00 94.38 181 SER A N 1
ATOM 1288 C CA . SER A 1 181 ? 7.632 7.697 7.903 1.00 94.38 181 SER A CA 1
ATOM 1289 C C . SER A 1 181 ? 7.266 6.228 8.140 1.00 94.38 181 SER A C 1
ATOM 1291 O O . SER A 1 181 ? 8.111 5.483 8.615 1.00 94.38 181 SER A O 1
ATOM 1293 N N . GLY A 1 182 ? 6.002 5.853 7.931 1.00 94.81 182 GLY A N 1
ATOM 1294 C CA . GLY A 1 182 ? 5.554 4.462 8.008 1.00 94.81 182 GLY A CA 1
ATOM 1295 C C . GLY A 1 182 ? 5.562 3.800 6.638 1.00 94.81 182 GLY A C 1
ATOM 1296 O O . GLY A 1 182 ? 5.469 4.496 5.622 1.00 94.81 182 GLY A O 1
ATOM 1297 N N . ASP A 1 183 ? 5.612 2.473 6.631 1.00 97.69 183 ASP A N 1
ATOM 1298 C CA . ASP A 1 183 ? 5.844 1.690 5.421 1.00 97.69 183 ASP A CA 1
ATOM 1299 C C . ASP A 1 183 ? 4.591 0.933 4.958 1.00 97.69 183 ASP A C 1
ATOM 1301 O O . ASP A 1 183 ? 3.720 0.556 5.749 1.00 97.69 183 ASP A O 1
ATOM 1305 N N . ILE A 1 184 ? 4.504 0.649 3.655 1.00 98.62 184 ILE A N 1
ATOM 1306 C CA . ILE A 1 184 ? 3.481 -0.243 3.088 1.00 98.62 184 ILE A CA 1
ATOM 1307 C C . ILE A 1 184 ? 4.153 -1.418 2.374 1.00 98.62 184 ILE A C 1
ATOM 1309 O O . ILE A 1 184 ? 4.919 -1.229 1.436 1.00 98.62 184 ILE A O 1
ATOM 1313 N N . ALA A 1 185 ? 3.804 -2.649 2.747 1.00 98.75 185 ALA A N 1
ATOM 1314 C CA . ALA A 1 185 ? 4.260 -3.864 2.077 1.00 98.75 185 ALA A CA 1
ATOM 1315 C C . ALA A 1 185 ? 3.078 -4.686 1.537 1.00 98.75 185 ALA A C 1
ATOM 1317 O O . ALA A 1 185 ? 2.244 -5.158 2.311 1.00 98.75 185 ALA A O 1
ATOM 1318 N N . ILE A 1 186 ? 3.024 -4.904 0.220 1.00 98.69 186 ILE A N 1
ATOM 1319 C CA . ILE A 1 186 ? 1.985 -5.679 -0.476 1.00 98.69 186 ILE A CA 1
ATOM 1320 C C . ILE A 1 186 ? 2.606 -6.873 -1.211 1.00 98.69 186 ILE A C 1
ATOM 1322 O O . ILE A 1 186 ? 3.509 -6.713 -2.028 1.00 98.69 186 ILE A O 1
ATOM 1326 N N . ALA A 1 187 ? 2.099 -8.090 -1.005 1.00 98.69 187 ALA A N 1
ATOM 1327 C CA . ALA A 1 187 ? 2.712 -9.269 -1.631 1.00 98.69 187 ALA A CA 1
ATOM 1328 C C . ALA A 1 187 ? 2.563 -9.316 -3.167 1.00 98.69 187 ALA A C 1
ATOM 1330 O O . ALA A 1 187 ? 3.455 -9.807 -3.852 1.00 98.69 187 ALA A O 1
ATOM 1331 N N . SER A 1 188 ? 1.431 -8.868 -3.721 1.00 98.69 188 SER A N 1
ATOM 1332 C CA . SER A 1 188 ? 1.197 -8.718 -5.173 1.00 98.69 188 SER A CA 1
ATOM 1333 C C . SER A 1 188 ? -0.098 -7.950 -5.442 1.00 98.69 188 SER A C 1
ATOM 1335 O O . SER A 1 188 ? -0.985 -7.933 -4.587 1.00 98.69 188 SER A O 1
ATOM 1337 N N . ILE A 1 189 ? -0.218 -7.345 -6.626 1.00 98.88 189 ILE A N 1
ATOM 1338 C CA . ILE A 1 189 ? -1.395 -6.585 -7.069 1.00 98.88 189 ILE A CA 1
ATOM 1339 C C . ILE A 1 189 ? -1.910 -7.182 -8.387 1.00 98.88 189 ILE A C 1
ATOM 1341 O O . ILE A 1 189 ? -1.190 -7.276 -9.378 1.00 98.88 189 ILE A O 1
ATOM 1345 N N . GLY A 1 190 ? -3.171 -7.608 -8.398 1.00 98.56 190 GLY A N 1
ATOM 1346 C CA . GLY A 1 190 ? -3.802 -8.348 -9.494 1.00 98.56 190 GLY A CA 1
ATOM 1347 C C . GLY A 1 190 ? -4.321 -7.490 -10.651 1.00 98.56 190 GLY A C 1
ATOM 1348 O O . GLY A 1 190 ? -4.791 -8.042 -11.643 1.00 98.56 190 GLY A O 1
ATOM 1349 N N . ALA A 1 191 ? -4.242 -6.162 -10.550 1.00 98.50 191 ALA A N 1
ATOM 1350 C CA . ALA A 1 191 ? -4.658 -5.233 -11.600 1.00 98.50 191 ALA A CA 1
ATOM 1351 C C . ALA A 1 191 ? -3.732 -4.001 -11.650 1.00 98.50 191 ALA A C 1
ATOM 1353 O O . ALA A 1 191 ? -2.517 -4.142 -11.536 1.00 98.50 191 ALA A O 1
ATOM 1354 N N . ALA A 1 192 ? -4.297 -2.809 -11.862 1.00 98.56 192 ALA A N 1
ATOM 1355 C CA . ALA A 1 192 ? -3.550 -1.556 -11.887 1.00 98.56 192 ALA A CA 1
ATOM 1356 C C . ALA A 1 192 ? -3.106 -1.113 -10.484 1.00 98.56 192 ALA A C 1
ATOM 1358 O O . ALA A 1 192 ? -3.805 -1.379 -9.502 1.00 98.56 192 ALA A O 1
ATOM 1359 N N . ALA A 1 193 ? -1.983 -0.403 -10.409 1.00 98.75 193 ALA A N 1
ATOM 1360 C CA . ALA A 1 193 ? -1.468 0.163 -9.169 1.00 98.75 193 ALA A CA 1
ATOM 1361 C C . ALA A 1 193 ? -1.170 1.659 -9.315 1.00 98.75 193 ALA A C 1
ATOM 1363 O O . ALA A 1 193 ? -0.569 2.081 -10.300 1.00 98.75 193 ALA A O 1
ATOM 1364 N N . GLU A 1 194 ? -1.539 2.438 -8.308 1.00 98.81 194 GLU A N 1
ATOM 1365 C CA . GLU A 1 194 ? -1.082 3.811 -8.114 1.00 98.81 194 GLU A CA 1
ATOM 1366 C C . GLU A 1 194 ? -0.377 3.872 -6.759 1.00 98.81 194 GLU A C 1
ATOM 1368 O O . GLU A 1 194 ? -0.968 3.520 -5.739 1.00 98.81 194 GLU A O 1
ATOM 1373 N N . ILE A 1 195 ? 0.901 4.246 -6.742 1.00 98.62 195 ILE A N 1
ATOM 1374 C CA . ILE A 1 195 ? 1.727 4.283 -5.533 1.00 98.62 195 ILE A CA 1
ATOM 1375 C C . ILE A 1 195 ? 2.365 5.661 -5.426 1.00 98.62 195 ILE A C 1
ATOM 1377 O O . ILE A 1 195 ? 3.132 6.062 -6.296 1.00 98.62 195 ILE A O 1
ATOM 1381 N N . SER A 1 196 ? 2.078 6.368 -4.339 1.00 98.25 196 SER A N 1
ATOM 1382 C CA . SER A 1 196 ? 2.624 7.693 -4.068 1.00 98.25 196 SER A CA 1
ATOM 1383 C C . SER A 1 196 ? 3.307 7.735 -2.708 1.00 98.25 196 SER A C 1
ATOM 1385 O O . SER A 1 196 ? 2.670 7.516 -1.681 1.00 98.25 196 SER A O 1
ATOM 1387 N N . VAL A 1 197 ? 4.580 8.110 -2.678 1.00 98.06 197 VAL A N 1
ATOM 1388 C CA . VAL A 1 197 ? 5.347 8.327 -1.449 1.00 98.06 197 VAL A CA 1
ATOM 1389 C C . VAL A 1 197 ? 5.694 9.801 -1.341 1.00 98.06 197 VAL A C 1
ATOM 1391 O O . VAL A 1 197 ? 6.420 10.337 -2.164 1.00 98.06 197 VAL A O 1
ATOM 1394 N N . SER A 1 198 ? 5.180 10.470 -0.316 1.00 94.81 198 SER A N 1
ATOM 1395 C CA . SER A 1 198 ? 5.467 11.868 0.003 1.00 94.81 198 SER A CA 1
ATOM 1396 C C . SER A 1 198 ? 5.973 11.977 1.441 1.00 94.81 198 SER A C 1
ATOM 1398 O O . SER A 1 198 ? 5.252 12.416 2.339 1.00 94.81 198 SER A O 1
ATOM 1400 N N . GLY A 1 199 ? 7.202 11.528 1.682 1.00 92.12 199 GLY A N 1
ATOM 1401 C CA . GLY A 1 199 ? 7.794 11.461 3.016 1.00 92.12 199 GLY A CA 1
ATOM 1402 C C . GLY A 1 199 ? 9.107 10.684 3.027 1.00 92.12 199 GLY A C 1
ATOM 1403 O O . GLY A 1 199 ? 9.887 10.773 2.079 1.00 92.12 199 GLY A O 1
ATOM 1404 N N . SER A 1 200 ? 9.342 9.943 4.107 1.00 95.25 200 SER A N 1
ATOM 1405 C CA . SER A 1 200 ? 10.544 9.118 4.314 1.00 95.25 200 SER A CA 1
ATOM 1406 C C . SER A 1 200 ? 10.229 7.644 4.580 1.00 95.25 200 SER A C 1
ATOM 1408 O O . SER A 1 200 ? 11.125 6.923 4.992 1.00 95.25 200 SER A O 1
ATOM 1410 N N . GLY A 1 201 ? 8.963 7.239 4.455 1.00 95.38 201 GLY A N 1
ATOM 1411 C CA . GLY A 1 201 ? 8.561 5.833 4.529 1.00 95.38 201 GLY A CA 1
ATOM 1412 C C . GLY A 1 201 ? 8.582 5.182 3.152 1.00 95.38 201 GLY A C 1
A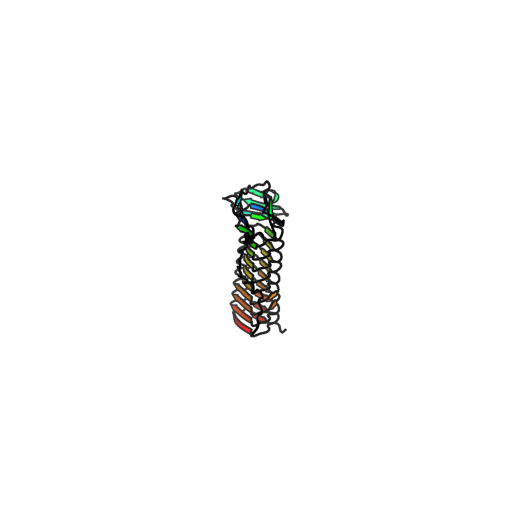TOM 1413 O O . GLY A 1 201 ? 8.482 5.881 2.141 1.00 95.38 201 GLY A O 1
ATOM 1414 N N . ASP A 1 202 ? 8.655 3.860 3.136 1.00 97.62 202 ASP A N 1
ATOM 1415 C CA . ASP A 1 202 ? 8.888 3.062 1.940 1.00 97.62 202 ASP A CA 1
ATOM 1416 C C . ASP A 1 202 ? 7.631 2.300 1.502 1.00 97.62 202 ASP A C 1
ATOM 1418 O O . ASP A 1 202 ? 6.743 1.962 2.294 1.00 97.62 202 ASP A O 1
ATOM 1422 N N . VAL A 1 203 ? 7.559 1.971 0.211 1.00 98.62 203 VAL A N 1
ATOM 1423 C CA . VAL A 1 203 ? 6.538 1.060 -0.318 1.00 98.62 203 VAL A CA 1
ATOM 1424 C C . VAL A 1 203 ? 7.188 -0.107 -1.042 1.00 98.62 203 VAL A C 1
ATOM 1426 O O . VAL A 1 203 ? 7.876 0.064 -2.042 1.00 98.62 203 VAL A O 1
ATOM 1429 N N . ALA A 1 204 ? 6.899 -1.324 -0.593 1.00 98.69 204 ALA A N 1
ATOM 1430 C CA . ALA A 1 204 ? 7.278 -2.550 -1.278 1.00 98.69 204 ALA A CA 1
ATOM 1431 C C . ALA A 1 204 ? 6.034 -3.250 -1.837 1.00 98.69 204 ALA A C 1
ATOM 1433 O O . ALA A 1 204 ? 5.117 -3.593 -1.093 1.00 98.69 204 ALA A O 1
ATOM 1434 N N . ALA A 1 205 ? 6.005 -3.527 -3.138 1.00 98.44 205 ALA A N 1
ATOM 1435 C CA . ALA A 1 205 ? 4.984 -4.359 -3.761 1.00 98.44 205 ALA A CA 1
ATOM 1436 C C . ALA A 1 205 ? 5.626 -5.492 -4.570 1.00 98.44 205 ALA A C 1
ATOM 1438 O O . ALA A 1 205 ? 6.660 -5.320 -5.204 1.00 98.44 205 ALA A O 1
ATOM 1439 N N . GLY A 1 206 ? 5.021 -6.679 -4.577 1.00 98.56 206 GLY A N 1
ATOM 1440 C CA . GLY A 1 206 ? 5.446 -7.745 -5.489 1.00 98.56 206 GLY A CA 1
ATOM 1441 C C . GLY A 1 206 ? 5.066 -7.460 -6.947 1.00 98.56 206 GLY A C 1
ATOM 1442 O O . GLY A 1 206 ? 5.123 -6.332 -7.429 1.00 98.56 206 GLY A O 1
ATOM 1443 N N . ALA A 1 207 ? 4.670 -8.501 -7.680 1.00 98.50 207 ALA A N 1
ATOM 1444 C CA . ALA A 1 207 ? 4.235 -8.335 -9.066 1.00 98.50 207 ALA A CA 1
ATOM 1445 C C . ALA A 1 207 ? 2.917 -7.542 -9.163 1.00 98.50 207 ALA A C 1
ATOM 1447 O O . ALA A 1 207 ? 1.988 -7.781 -8.388 1.00 98.50 207 ALA A O 1
ATOM 1448 N N . ILE A 1 208 ? 2.833 -6.663 -10.161 1.00 98.81 208 ILE A N 1
ATOM 1449 C CA . ILE A 1 208 ? 1.666 -5.866 -10.541 1.00 98.81 208 ILE A CA 1
ATOM 1450 C C . ILE A 1 208 ? 1.186 -6.377 -11.903 1.00 98.81 208 ILE A C 1
ATOM 1452 O O . ILE A 1 208 ? 1.893 -6.295 -12.906 1.00 98.81 208 ILE A O 1
ATOM 1456 N N . ALA A 1 209 ? -0.011 -6.957 -11.957 1.00 98.62 209 ALA A N 1
ATOM 1457 C CA . ALA A 1 209 ? -0.529 -7.612 -13.160 1.00 98.62 209 ALA A CA 1
ATOM 1458 C C . ALA A 1 209 ? -1.171 -6.653 -14.187 1.00 98.62 209 ALA A C 1
ATOM 1460 O O . ALA A 1 209 ? -1.710 -7.121 -15.189 1.00 98.62 209 ALA A O 1
ATOM 1461 N N . GLY A 1 210 ? -1.116 -5.341 -13.948 1.00 98.38 210 GLY A N 1
ATOM 1462 C CA . GLY A 1 210 ? -1.638 -4.296 -14.826 1.00 98.38 210 GLY A CA 1
ATOM 1463 C C . GLY A 1 210 ? -0.694 -3.091 -14.952 1.00 98.38 210 GLY A C 1
ATOM 1464 O O . GLY A 1 210 ? 0.486 -3.197 -14.613 1.00 98.38 210 GLY A O 1
ATOM 1465 N N . PRO A 1 211 ? -1.196 -1.944 -15.452 1.00 98.56 211 PRO A N 1
ATOM 1466 C CA . PRO A 1 211 ? -0.418 -0.711 -15.524 1.00 98.56 211 PRO A CA 1
ATOM 1467 C C . PRO A 1 211 ? -0.116 -0.150 -14.129 1.00 98.56 211 PRO A C 1
ATOM 1469 O O . PRO A 1 211 ? -0.899 -0.348 -13.196 1.00 98.56 211 PRO A O 1
ATOM 1472 N N . ALA A 1 212 ? 0.997 0.566 -13.999 1.00 98.69 212 ALA A N 1
ATOM 1473 C CA . ALA A 1 212 ? 1.447 1.131 -12.732 1.00 98.69 212 ALA A CA 1
ATOM 1474 C C . ALA A 1 212 ? 1.838 2.604 -12.879 1.00 98.69 212 ALA A C 1
ATOM 1476 O O . ALA A 1 212 ? 2.507 2.971 -13.842 1.00 98.69 212 ALA A O 1
ATOM 1477 N N . VAL A 1 213 ? 1.456 3.419 -11.900 1.00 98.81 213 VAL A N 1
ATOM 1478 C CA . VAL A 1 213 ? 1.932 4.796 -11.728 1.00 98.81 213 VAL A CA 1
ATOM 1479 C C . VAL A 1 213 ? 2.610 4.877 -10.368 1.00 98.81 213 VAL A C 1
ATOM 1481 O O . VAL A 1 213 ? 1.950 4.681 -9.349 1.00 98.81 213 VAL A O 1
ATOM 1484 N N . LEU A 1 214 ? 3.920 5.115 -10.349 1.00 98.50 214 LEU A N 1
ATOM 1485 C CA . LEU A 1 214 ? 4.725 5.224 -9.135 1.00 98.50 214 LEU A CA 1
ATOM 1486 C C . LEU A 1 214 ? 5.320 6.633 -9.048 1.00 98.50 214 LEU A C 1
ATOM 1488 O O . LEU A 1 214 ? 5.989 7.095 -9.977 1.00 98.50 214 LEU A O 1
ATOM 1492 N N . SER A 1 215 ? 5.099 7.311 -7.928 1.00 98.12 215 SER A N 1
ATOM 1493 C CA . SER A 1 215 ? 5.632 8.649 -7.683 1.00 98.12 215 SER A CA 1
ATOM 1494 C C . SER A 1 215 ? 6.269 8.755 -6.305 1.00 98.12 215 SER A C 1
ATOM 1496 O O . SER A 1 215 ? 5.608 8.529 -5.292 1.00 98.12 215 SER A O 1
ATOM 1498 N N . VAL A 1 216 ? 7.530 9.168 -6.263 1.00 98.06 216 VAL A N 1
ATOM 1499 C CA . VAL A 1 216 ? 8.271 9.455 -5.033 1.00 98.06 216 VAL A CA 1
ATOM 1500 C C . VAL A 1 216 ? 8.560 10.948 -4.976 1.00 98.06 216 VAL A C 1
ATOM 1502 O O . VAL A 1 216 ? 9.260 11.487 -5.822 1.00 98.06 216 VAL A O 1
ATOM 1505 N N . SER A 1 217 ? 8.033 11.628 -3.966 1.00 94.38 217 SER A N 1
ATOM 1506 C CA . SER A 1 217 ? 8.273 13.037 -3.663 1.00 94.38 217 SER A CA 1
ATOM 1507 C C . SER A 1 217 ? 8.795 13.169 -2.231 1.00 94.38 217 SER A C 1
ATOM 1509 O O . SER A 1 217 ? 8.062 13.546 -1.315 1.00 94.38 217 SER A O 1
ATOM 1511 N N . GLY A 1 218 ? 10.060 12.821 -2.012 1.00 91.94 218 GLY A N 1
ATOM 1512 C CA . GLY A 1 218 ? 10.664 12.800 -0.682 1.00 91.94 218 GLY A CA 1
ATOM 1513 C C . GLY A 1 218 ? 11.989 12.047 -0.659 1.00 91.94 218 GLY A C 1
ATOM 1514 O O . GLY A 1 218 ? 12.799 12.189 -1.576 1.00 91.94 218 GLY A O 1
ATOM 1515 N N . SER A 1 219 ? 12.203 11.275 0.404 1.00 94.88 219 SER A N 1
ATOM 1516 C CA . SER A 1 219 ? 13.422 10.483 0.632 1.00 94.88 219 SER A CA 1
ATOM 1517 C C . SER A 1 219 ? 13.138 9.010 0.937 1.00 94.88 219 SER A C 1
ATOM 1519 O O . SER A 1 219 ? 14.052 8.323 1.368 1.00 94.88 219 SER A O 1
ATOM 1521 N N . GLY A 1 220 ? 11.884 8.569 0.819 1.00 95.44 220 GLY A N 1
ATOM 1522 C CA . GLY A 1 220 ? 11.523 7.154 0.918 1.00 95.44 220 GLY A CA 1
ATOM 1523 C C . GLY A 1 220 ? 11.545 6.481 -0.450 1.00 95.44 220 GLY A C 1
ATOM 1524 O O . GLY A 1 220 ? 11.459 7.168 -1.470 1.00 95.44 220 GLY A O 1
ATOM 1525 N N . ASP A 1 221 ? 11.602 5.157 -0.451 1.00 97.75 221 ASP A N 1
ATOM 1526 C CA . ASP A 1 221 ? 11.831 4.345 -1.641 1.00 97.75 221 ASP A CA 1
ATOM 1527 C C . ASP A 1 221 ? 10.590 3.541 -2.043 1.00 97.75 221 ASP A C 1
ATOM 1529 O O . ASP A 1 221 ? 9.740 3.175 -1.225 1.00 97.75 221 ASP A O 1
ATOM 1533 N N . VAL A 1 222 ? 10.498 3.201 -3.329 1.00 98.62 222 VAL A N 1
ATOM 1534 C CA . VAL A 1 222 ? 9.477 2.287 -3.850 1.00 98.62 222 VAL A CA 1
ATOM 1535 C C . VAL A 1 222 ? 10.140 1.098 -4.528 1.00 98.62 222 VAL A C 1
ATOM 1537 O O . VAL A 1 222 ? 10.867 1.251 -5.500 1.00 98.62 222 VAL A O 1
ATOM 1540 N N . LYS A 1 223 ? 9.840 -0.116 -4.063 1.00 98.69 223 LYS A N 1
ATOM 1541 C CA . LYS A 1 223 ? 10.349 -1.366 -4.644 1.00 98.69 223 LYS A CA 1
ATOM 1542 C C . LYS A 1 223 ? 9.201 -2.186 -5.194 1.00 98.69 223 LYS A C 1
ATOM 1544 O O . LYS A 1 223 ? 8.318 -2.593 -4.441 1.00 98.69 223 LYS A O 1
ATOM 1549 N N . VAL A 1 224 ? 9.215 -2.465 -6.494 1.00 98.44 224 VAL A N 1
ATOM 1550 C CA . VAL A 1 224 ? 8.183 -3.262 -7.164 1.00 98.44 224 VAL A CA 1
ATOM 1551 C C . VAL A 1 224 ? 8.751 -4.480 -7.893 1.00 98.44 224 VAL A C 1
ATOM 1553 O O . VAL A 1 224 ? 9.895 -4.502 -8.345 1.00 98.44 224 VAL A O 1
ATOM 1556 N N . GLY A 1 225 ? 7.943 -5.532 -8.018 1.00 98.44 225 GLY A N 1
ATOM 1557 C CA . GLY A 1 225 ? 8.278 -6.713 -8.811 1.00 98.44 225 GLY A CA 1
ATOM 1558 C C . GLY A 1 225 ? 8.158 -6.477 -10.323 1.00 98.44 225 GLY A C 1
ATOM 1559 O O . GLY A 1 225 ? 8.589 -5.462 -10.868 1.00 98.44 225 GLY A O 1
ATOM 1560 N N . GLU A 1 226 ? 7.582 -7.452 -11.029 1.00 98.31 226 GLU A N 1
ATOM 1561 C CA . GLU A 1 226 ? 7.218 -7.294 -12.442 1.00 98.31 226 GLU A CA 1
ATOM 1562 C C . GLU A 1 226 ? 5.958 -6.427 -12.587 1.00 98.31 226 GLU A C 1
ATOM 1564 O O . GLU A 1 226 ? 4.949 -6.721 -11.949 1.00 98.31 226 GLU A O 1
ATOM 1569 N N . ILE A 1 227 ? 5.978 -5.441 -13.485 1.00 98.81 227 ILE A N 1
ATOM 1570 C CA . ILE A 1 227 ? 4.802 -4.682 -13.933 1.00 98.81 227 ILE A CA 1
ATOM 1571 C C . ILE A 1 227 ? 4.347 -5.221 -15.294 1.00 98.81 227 ILE A C 1
ATOM 1573 O O . ILE A 1 227 ? 5.116 -5.229 -16.256 1.00 98.81 227 ILE A O 1
ATOM 1577 N N . ARG A 1 228 ? 3.087 -5.653 -15.410 1.00 98.50 228 ARG A N 1
ATOM 1578 C CA . ARG A 1 228 ? 2.487 -6.134 -16.669 1.00 98.50 228 ARG A CA 1
ATOM 1579 C C . ARG A 1 228 ? 1.570 -5.088 -17.284 1.00 98.50 228 ARG A C 1
ATOM 1581 O O . ARG A 1 228 ? 0.348 -5.184 -17.220 1.00 98.50 228 ARG A O 1
ATOM 1588 N N . GLY A 1 229 ? 2.175 -4.092 -17.912 1.00 97.81 229 GLY A N 1
ATOM 1589 C CA . GLY A 1 229 ? 1.462 -3.011 -18.573 1.00 97.81 229 GLY A CA 1
ATOM 1590 C C . GLY A 1 229 ? 2.351 -1.791 -18.740 1.00 97.81 229 GLY A C 1
ATOM 1591 O O . GLY A 1 229 ? 3.571 -1.883 -18.616 1.00 97.81 229 GLY A O 1
ATOM 1592 N N . ARG A 1 230 ? 1.722 -0.647 -19.026 1.00 98.19 230 ARG A N 1
ATOM 1593 C CA . ARG A 1 230 ? 2.416 0.642 -19.048 1.00 98.19 230 ARG A CA 1
ATOM 1594 C C . ARG A 1 230 ? 2.857 1.030 -17.634 1.00 98.19 230 ARG A C 1
ATOM 1596 O O . ARG A 1 230 ? 2.063 0.883 -16.706 1.00 98.19 230 ARG A O 1
ATOM 1603 N N . ALA A 1 231 ? 4.082 1.522 -17.498 1.00 98.69 231 ALA A N 1
ATOM 1604 C CA . ALA A 1 231 ? 4.643 2.002 -16.242 1.00 98.69 231 ALA A CA 1
ATOM 1605 C C . ALA A 1 231 ? 5.002 3.490 -16.349 1.00 98.69 231 ALA A C 1
ATOM 1607 O O . ALA A 1 231 ? 5.758 3.867 -17.238 1.00 98.69 231 ALA A O 1
ATOM 1608 N N . ASP A 1 232 ? 4.484 4.303 -15.434 1.00 98.69 232 ASP A N 1
ATOM 1609 C CA . ASP A 1 232 ? 4.888 5.697 -15.238 1.00 98.69 232 ASP A CA 1
ATOM 1610 C C . ASP A 1 232 ? 5.647 5.794 -13.920 1.00 98.69 232 ASP A C 1
ATOM 1612 O O . ASP A 1 232 ? 5.046 5.654 -12.855 1.00 98.69 232 ASP A O 1
ATOM 1616 N N . LEU A 1 233 ? 6.961 5.987 -13.979 1.00 98.56 233 LEU A N 1
ATOM 1617 C CA . LEU A 1 233 ? 7.831 6.046 -12.809 1.00 98.56 233 LEU A CA 1
ATOM 1618 C C . LEU A 1 233 ? 8.390 7.460 -12.671 1.00 98.56 233 LEU A C 1
ATOM 1620 O O . LEU A 1 233 ? 8.994 7.995 -13.603 1.00 98.56 233 LEU A O 1
ATOM 1624 N N . SER A 1 234 ? 8.198 8.076 -11.509 1.00 98.31 234 SER A N 1
ATOM 1625 C CA . SER A 1 234 ? 8.652 9.441 -11.259 1.00 98.31 234 SER A CA 1
ATOM 1626 C C . SER A 1 234 ? 9.281 9.597 -9.883 1.00 98.31 234 SER A C 1
ATOM 1628 O O . SER A 1 234 ? 8.684 9.253 -8.865 1.00 98.31 234 SER A O 1
ATOM 1630 N N . VAL A 1 235 ? 10.477 10.169 -9.854 1.00 98.06 235 VAL A N 1
ATOM 1631 C CA . VAL A 1 235 ? 11.180 10.569 -8.638 1.00 98.06 235 VAL A CA 1
ATOM 1632 C C . VAL A 1 235 ? 11.357 12.079 -8.663 1.00 98.06 235 VAL A C 1
ATOM 1634 O O . VAL A 1 235 ? 11.935 12.637 -9.590 1.00 98.06 235 VAL A O 1
ATOM 1637 N N . SER A 1 236 ? 10.880 12.752 -7.625 1.00 95.12 236 SER A N 1
ATOM 1638 C CA . SER A 1 236 ? 11.058 14.177 -7.367 1.00 95.12 236 SER A CA 1
ATOM 1639 C C . SER A 1 236 ? 11.609 14.370 -5.955 1.00 95.12 236 SER A C 1
ATOM 1641 O O . SER A 1 236 ? 10.872 14.676 -5.017 1.00 95.12 236 SER A O 1
ATOM 1643 N N . GLY A 1 237 ? 12.912 14.167 -5.777 1.00 92.81 237 GLY A N 1
ATOM 1644 C CA . GLY A 1 237 ? 13.548 14.209 -4.463 1.00 92.81 237 GLY A CA 1
ATOM 1645 C C . GLY A 1 237 ? 14.855 13.429 -4.422 1.00 92.81 237 GLY A C 1
ATOM 1646 O O . GLY A 1 237 ? 15.668 13.527 -5.343 1.00 92.81 237 GLY A O 1
ATOM 1647 N N . SER A 1 238 ? 15.054 12.689 -3.334 1.00 95.44 238 SER A N 1
ATOM 1648 C CA . SER A 1 238 ? 16.267 11.905 -3.060 1.00 95.44 238 SER A CA 1
ATOM 1649 C C . SER A 1 238 ? 15.989 10.435 -2.739 1.00 95.44 238 SER A C 1
ATOM 1651 O O . SER A 1 238 ? 16.915 9.760 -2.314 1.00 95.44 238 SER A O 1
ATOM 1653 N N . GLY A 1 239 ? 14.737 9.985 -2.845 1.00 96.06 239 GLY A N 1
ATOM 1654 C CA . GLY A 1 239 ? 14.382 8.568 -2.729 1.00 96.06 239 GLY A CA 1
ATOM 1655 C C . GLY A 1 239 ? 14.364 7.884 -4.090 1.00 96.06 239 GLY A C 1
ATOM 1656 O O . GLY A 1 239 ? 14.354 8.568 -5.117 1.00 96.06 239 GLY A O 1
ATOM 1657 N N . ASP A 1 240 ? 14.302 6.559 -4.081 1.00 98.06 240 ASP A N 1
ATOM 1658 C CA . ASP A 1 240 ? 14.559 5.733 -5.257 1.00 98.06 240 ASP A CA 1
ATOM 1659 C C . ASP A 1 240 ? 13.341 4.894 -5.676 1.00 98.06 240 ASP A C 1
ATOM 1661 O O . ASP A 1 240 ? 12.430 4.613 -4.889 1.00 98.06 240 ASP A O 1
ATOM 1665 N N . ILE A 1 241 ? 13.318 4.467 -6.942 1.00 98.62 241 ILE A N 1
ATOM 1666 C CA . ILE A 1 241 ? 12.369 3.458 -7.433 1.00 98.62 241 ILE A CA 1
ATOM 1667 C C . ILE A 1 241 ? 13.133 2.267 -8.012 1.00 98.62 241 ILE A C 1
ATOM 1669 O O . ILE A 1 241 ? 13.794 2.394 -9.041 1.00 98.62 241 ILE A O 1
ATOM 1673 N N . ASP A 1 242 ? 12.952 1.088 -7.418 1.00 98.62 242 ASP A N 1
ATOM 1674 C CA . ASP A 1 242 ? 13.437 -0.182 -7.958 1.00 98.62 242 ASP A CA 1
ATOM 1675 C C . ASP A 1 242 ? 12.300 -0.988 -8.598 1.00 98.62 242 ASP A C 1
ATOM 1677 O O . ASP A 1 242 ? 11.242 -1.185 -7.991 1.00 98.62 242 ASP A O 1
ATOM 1681 N N . PHE A 1 243 ? 12.533 -1.556 -9.782 1.00 98.44 243 PHE A N 1
ATOM 1682 C CA . PHE A 1 243 ? 11.616 -2.512 -10.411 1.00 98.44 243 PHE A CA 1
ATOM 1683 C C . PHE A 1 243 ? 12.337 -3.756 -10.943 1.00 98.44 243 PHE A C 1
ATOM 1685 O O . PHE A 1 243 ? 13.454 -3.693 -11.450 1.00 98.44 243 PHE A O 1
ATOM 1692 N N . GLN A 1 244 ? 11.692 -4.926 -10.908 1.00 98.00 244 GLN A N 1
ATOM 1693 C CA . GLN A 1 244 ? 12.317 -6.139 -11.463 1.00 98.00 244 GLN A CA 1
ATOM 1694 C C . GLN A 1 244 ? 12.222 -6.212 -12.989 1.00 98.00 244 GLN A C 1
ATOM 1696 O O . GLN A 1 244 ? 13.182 -6.594 -13.657 1.00 98.00 244 GLN A O 1
ATOM 1701 N N . LYS A 1 245 ? 11.048 -5.909 -13.550 1.00 98.19 245 LYS A N 1
ATOM 1702 C CA . LYS A 1 245 ? 10.780 -6.012 -14.991 1.00 98.19 245 LYS A CA 1
ATOM 1703 C C . LYS A 1 245 ? 9.530 -5.224 -15.364 1.00 98.19 245 LYS A C 1
ATOM 1705 O O . LYS A 1 245 ? 8.545 -5.275 -14.635 1.00 98.19 245 LYS A O 1
ATOM 1710 N N . ILE A 1 246 ? 9.522 -4.593 -16.532 1.00 98.56 246 ILE A N 1
ATOM 1711 C CA . ILE A 1 246 ? 8.327 -3.976 -17.116 1.00 98.56 246 ILE A CA 1
ATOM 1712 C C . ILE A 1 246 ? 7.985 -4.705 -18.416 1.00 98.56 246 ILE A C 1
ATOM 1714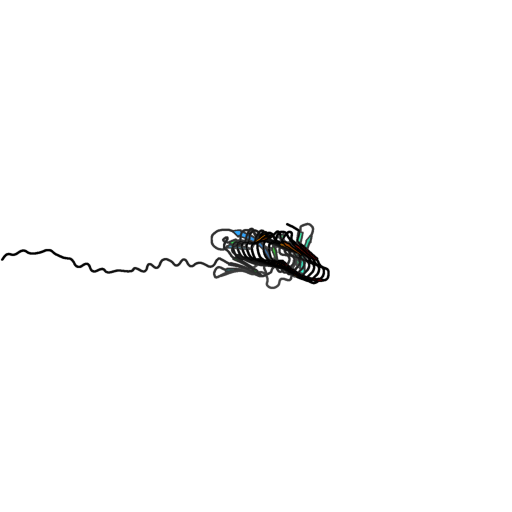 O O . ILE A 1 246 ? 8.809 -4.819 -19.316 1.00 98.56 246 ILE A O 1
ATOM 1718 N N . SER A 1 247 ? 6.763 -5.216 -18.518 1.00 98.06 247 SER A N 1
ATOM 1719 C CA . SER A 1 247 ? 6.222 -5.878 -19.709 1.00 98.06 247 SER A CA 1
ATOM 1720 C C . SER A 1 247 ? 5.245 -4.936 -20.431 1.00 98.06 247 SER A C 1
ATOM 1722 O O . SER A 1 247 ? 4.043 -5.200 -20.485 1.00 98.06 247 SER A O 1
ATOM 1724 N N . GLY A 1 248 ? 5.755 -3.811 -20.938 1.00 97.06 248 GLY A N 1
ATOM 1725 C CA . GLY A 1 248 ? 4.982 -2.765 -21.612 1.00 97.06 248 GLY A CA 1
ATOM 1726 C C . GLY A 1 248 ? 5.799 -1.493 -21.854 1.00 97.06 248 GLY A C 1
ATOM 1727 O O . GLY A 1 248 ? 7.017 -1.496 -21.692 1.00 97.06 248 GLY A O 1
ATOM 1728 N N . ALA A 1 249 ? 5.124 -0.415 -22.266 1.00 97.81 249 ALA A N 1
ATOM 1729 C CA . ALA A 1 249 ? 5.752 0.899 -22.416 1.00 97.81 249 ALA A CA 1
ATOM 1730 C C . ALA A 1 249 ? 6.143 1.481 -21.050 1.00 97.81 249 ALA A C 1
ATOM 1732 O O . ALA A 1 249 ? 5.420 1.270 -20.074 1.00 97.81 249 ALA A O 1
ATOM 1733 N N . ALA A 1 250 ? 7.239 2.227 -20.987 1.00 98.38 250 ALA A N 1
ATOM 1734 C CA . ALA A 1 250 ? 7.713 2.8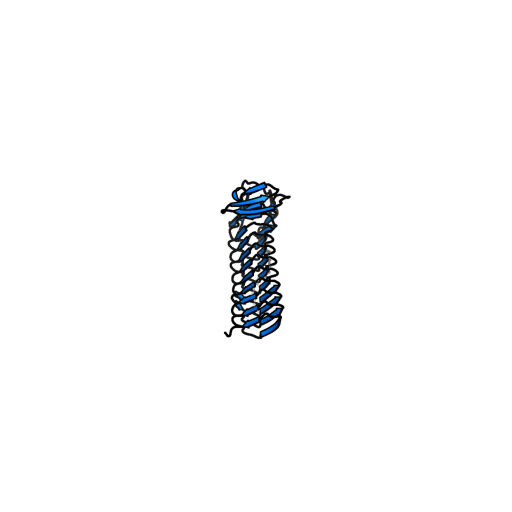07 -19.739 1.00 98.38 250 ALA A CA 1
ATOM 1735 C C . ALA A 1 250 ? 8.094 4.279 -19.912 1.00 98.38 250 ALA A C 1
ATOM 1737 O O . ALA A 1 250 ? 8.851 4.619 -20.813 1.00 98.38 250 ALA A O 1
ATOM 1738 N N . ASP A 1 251 ? 7.608 5.133 -19.024 1.00 98.50 251 ASP A N 1
ATOM 1739 C CA . ASP A 1 251 ? 8.030 6.525 -18.925 1.00 98.50 251 ASP A CA 1
ATOM 1740 C C . ASP A 1 251 ? 8.692 6.711 -17.555 1.00 98.50 251 ASP A C 1
ATOM 1742 O O . ASP A 1 251 ? 8.038 6.611 -16.518 1.00 98.50 251 ASP A O 1
ATOM 1746 N N . LEU A 1 252 ? 10.013 6.904 -17.549 1.00 98.38 252 LEU A N 1
ATOM 1747 C CA . LEU A 1 252 ? 10.833 7.009 -16.345 1.00 98.38 252 LEU A CA 1
ATOM 1748 C C . LEU A 1 252 ? 11.366 8.432 -16.231 1.00 98.38 252 LEU A C 1
ATOM 1750 O O . LEU A 1 252 ? 11.989 8.952 -17.160 1.00 98.38 252 LEU A O 1
ATOM 1754 N N . SER A 1 253 ? 11.141 9.067 -15.085 1.00 98.06 253 SER A N 1
ATOM 1755 C CA . SER A 1 253 ? 11.535 10.452 -14.863 1.00 98.06 253 SER A CA 1
ATOM 1756 C C . SER A 1 253 ? 12.158 10.676 -13.493 1.00 98.06 253 SER A C 1
ATOM 1758 O O . SER A 1 253 ? 11.605 10.296 -12.468 1.00 98.06 253 SER A O 1
ATOM 1760 N N . VAL A 1 254 ? 13.304 11.344 -13.476 1.00 97.75 254 VAL A N 1
ATOM 1761 C CA . VAL A 1 254 ? 14.005 11.769 -12.266 1.00 97.75 254 VAL A CA 1
ATOM 1762 C C . VAL A 1 254 ? 14.155 13.282 -12.312 1.00 97.75 254 VAL A C 1
ATOM 1764 O O . VAL A 1 254 ? 14.703 13.837 -13.261 1.00 97.75 254 VAL A O 1
ATOM 1767 N N . SER A 1 255 ? 13.676 13.953 -11.273 1.00 94.75 255 SER A N 1
ATOM 1768 C CA . SER A 1 255 ? 13.841 15.380 -11.023 1.00 94.75 255 SER A CA 1
ATOM 1769 C C . SER A 1 255 ? 14.428 15.578 -9.623 1.00 94.75 255 SER A C 1
ATOM 1771 O O . SER A 1 255 ? 13.694 15.749 -8.651 1.00 94.75 255 SER A O 1
ATOM 1773 N N . GLY A 1 256 ? 15.753 15.540 -9.494 1.00 92.31 256 GLY A N 1
ATOM 1774 C CA . GLY A 1 256 ? 16.426 15.598 -8.196 1.00 92.31 256 GLY A CA 1
ATOM 1775 C C . GLY A 1 256 ? 17.721 14.796 -8.163 1.00 92.31 256 GLY A C 1
ATOM 1776 O O . GLY A 1 256 ? 18.518 14.865 -9.101 1.00 92.31 256 GLY A O 1
ATOM 1777 N N . SER A 1 257 ? 17.933 14.073 -7.064 1.00 94.31 257 SER A N 1
ATOM 1778 C CA . SER A 1 257 ? 19.153 13.296 -6.800 1.00 94.31 257 SER A CA 1
ATOM 1779 C C . SER A 1 257 ? 18.903 11.820 -6.485 1.00 94.31 257 SER A C 1
ATOM 1781 O O . SER A 1 257 ? 19.876 11.132 -6.213 1.00 94.31 257 SER A O 1
ATOM 1783 N N . GLY A 1 258 ? 17.646 11.369 -6.472 1.00 95.38 258 GLY A N 1
ATOM 1784 C CA . GLY A 1 258 ? 17.309 9.947 -6.365 1.00 95.38 258 GLY A CA 1
ATOM 1785 C C . GLY A 1 258 ? 17.363 9.245 -7.718 1.00 95.38 258 GLY A C 1
ATOM 1786 O O . GLY A 1 258 ? 17.442 9.903 -8.757 1.00 95.38 258 GLY A O 1
ATOM 1787 N N . ASP A 1 259 ? 17.282 7.925 -7.697 1.00 97.56 259 ASP A N 1
ATOM 1788 C CA . ASP A 1 259 ? 17.525 7.057 -8.839 1.00 97.56 259 ASP A CA 1
ATOM 1789 C C . ASP A 1 259 ? 16.289 6.215 -9.200 1.00 97.56 259 ASP A C 1
ATOM 1791 O O . ASP A 1 259 ? 15.419 5.920 -8.378 1.00 97.56 259 ASP A O 1
ATOM 1795 N N . ILE A 1 260 ? 16.206 5.798 -10.464 1.00 98.31 260 ILE A N 1
ATOM 1796 C CA . ILE A 1 260 ? 15.283 4.740 -10.887 1.00 98.31 260 ILE A CA 1
ATOM 1797 C C . ILE A 1 260 ? 16.107 3.603 -11.478 1.00 98.31 260 ILE A C 1
ATOM 1799 O O . ILE A 1 260 ? 16.782 3.792 -12.485 1.00 98.31 260 ILE A O 1
ATOM 1803 N N . ALA A 1 261 ? 16.029 2.412 -10.896 1.00 97.62 261 ALA A N 1
ATOM 1804 C CA . ALA A 1 261 ? 16.800 1.261 -11.345 1.00 97.62 261 ALA A CA 1
ATOM 1805 C C . ALA A 1 261 ? 15.912 0.035 -11.571 1.00 97.62 261 ALA A C 1
ATOM 1807 O O . ALA A 1 261 ? 14.948 -0.221 -10.850 1.00 97.62 261 ALA A O 1
ATOM 1808 N N . GLY A 1 262 ? 16.241 -0.775 -12.573 1.00 96.00 262 GLY A N 1
ATOM 1809 C CA . GLY A 1 262 ? 15.546 -2.040 -12.742 1.00 96.00 262 GLY A CA 1
ATOM 1810 C C . GLY A 1 262 ? 16.071 -2.946 -13.837 1.00 96.00 262 GLY A C 1
ATOM 1811 O O . GLY A 1 262 ? 17.082 -2.687 -14.487 1.00 96.00 262 GLY A O 1
ATOM 1812 N N . GLY A 1 263 ? 15.382 -4.072 -14.010 1.00 96.25 263 GLY A N 1
ATOM 1813 C CA . GLY A 1 263 ? 15.733 -5.080 -15.005 1.00 96.25 263 GLY A CA 1
ATOM 1814 C C . GLY A 1 263 ? 15.277 -4.713 -16.419 1.00 96.25 263 GLY A C 1
ATOM 1815 O O . GLY A 1 263 ? 15.514 -3.618 -16.919 1.00 96.25 263 GLY A O 1
ATOM 1816 N N . ALA A 1 264 ? 14.650 -5.667 -17.105 1.00 96.88 264 ALA A N 1
ATOM 1817 C CA . ALA A 1 264 ? 14.261 -5.503 -18.504 1.00 96.88 264 ALA A CA 1
ATOM 1818 C C . ALA A 1 264 ? 12.974 -4.678 -18.673 1.00 96.88 264 ALA A C 1
ATOM 1820 O O . ALA A 1 264 ? 12.000 -4.881 -17.942 1.00 96.88 264 ALA A O 1
ATOM 1821 N N . ILE A 1 265 ? 12.939 -3.838 -19.707 1.00 97.88 265 ILE A N 1
ATOM 1822 C CA . ILE A 1 265 ? 11.752 -3.132 -20.198 1.00 97.88 265 ILE A CA 1
ATOM 1823 C C . ILE A 1 265 ? 11.384 -3.706 -21.569 1.00 97.88 265 ILE A C 1
ATOM 1825 O O . ILE A 1 265 ? 12.098 -3.532 -22.555 1.00 97.88 265 ILE A O 1
ATOM 1829 N N . LEU A 1 266 ? 10.257 -4.412 -21.643 1.00 97.25 266 LEU A N 1
ATOM 1830 C CA . LEU A 1 266 ? 9.765 -5.048 -22.862 1.00 97.25 266 LEU A CA 1
ATOM 1831 C C . LEU A 1 266 ? 8.774 -4.149 -23.614 1.00 97.25 266 LEU A C 1
ATOM 1833 O O . LEU A 1 266 ? 7.602 -4.493 -23.780 1.00 97.25 266 LEU A O 1
ATOM 1837 N N . GLY A 1 267 ? 9.241 -2.982 -24.047 1.00 96.69 267 GLY A N 1
ATOM 1838 C CA . GLY A 1 267 ? 8.449 -2.003 -24.785 1.00 96.69 267 GLY A CA 1
ATOM 1839 C C . GLY A 1 267 ? 9.227 -0.717 -25.071 1.00 96.69 267 GLY A C 1
ATOM 1840 O O . GLY A 1 267 ? 10.396 -0.612 -24.695 1.00 96.69 267 GLY A O 1
ATOM 1841 N N . PRO A 1 268 ? 8.603 0.263 -25.753 1.00 97.25 268 PRO A N 1
ATOM 1842 C CA . PRO A 1 268 ? 9.203 1.580 -25.922 1.00 97.25 268 PRO A CA 1
ATOM 1843 C C . PRO A 1 268 ? 9.391 2.256 -24.560 1.00 97.25 268 PRO A C 1
ATOM 1845 O O . PRO A 1 268 ? 8.531 2.120 -23.684 1.00 97.25 268 PRO A O 1
ATOM 1848 N N . ALA A 1 269 ? 10.496 2.978 -24.400 1.00 97.69 269 ALA A N 1
ATOM 1849 C CA . ALA A 1 269 ? 10.844 3.625 -23.146 1.00 97.69 269 ALA A CA 1
ATOM 1850 C C . ALA A 1 269 ? 11.284 5.077 -23.352 1.00 97.69 269 ALA A C 1
ATOM 1852 O O . ALA A 1 269 ? 12.106 5.362 -24.227 1.00 97.69 269 ALA A O 1
ATOM 1853 N N . THR A 1 270 ? 10.759 5.963 -22.511 1.00 97.88 270 THR A N 1
ATOM 1854 C CA . THR A 1 270 ? 11.193 7.356 -22.398 1.00 97.88 270 THR A CA 1
ATOM 1855 C C . THR A 1 270 ? 11.936 7.536 -21.083 1.00 97.88 270 THR A C 1
ATOM 1857 O O . THR A 1 270 ? 11.423 7.180 -20.023 1.00 97.88 270 THR A O 1
ATOM 1860 N N . PHE A 1 271 ? 13.122 8.129 -21.142 1.00 97.31 271 PHE A N 1
ATOM 1861 C CA . PHE A 1 271 ? 13.948 8.449 -19.985 1.00 97.31 271 PHE A CA 1
ATOM 1862 C C . PHE A 1 271 ? 14.101 9.961 -19.876 1.00 97.31 271 PHE A C 1
ATOM 1864 O O . PHE A 1 271 ? 14.528 10.615 -20.825 1.00 97.31 271 PHE A O 1
ATOM 1871 N N . SER A 1 272 ? 13.773 10.538 -18.726 1.00 97.12 272 SER A N 1
ATOM 1872 C CA . SER A 1 272 ? 13.924 11.973 -18.494 1.00 97.12 272 SER A CA 1
ATOM 1873 C C . SER A 1 272 ? 14.651 12.233 -17.186 1.00 97.12 272 SER A C 1
ATOM 1875 O O . SER A 1 272 ? 14.120 11.955 -16.117 1.00 97.12 272 SER A O 1
ATOM 1877 N N . VAL A 1 273 ? 15.833 12.834 -17.252 1.00 96.44 273 VAL A N 1
ATOM 1878 C CA . VAL A 1 273 ? 16.622 13.200 -16.071 1.00 96.44 273 VAL A CA 1
ATOM 1879 C C . VAL A 1 273 ? 16.781 14.710 -16.015 1.00 96.44 273 VAL A C 1
ATOM 1881 O O . VAL A 1 273 ? 17.281 15.333 -16.949 1.00 96.44 273 VAL A O 1
ATOM 1884 N N . THR A 1 274 ? 16.370 15.312 -14.905 1.00 93.94 274 THR A N 1
ATOM 1885 C CA . THR A 1 274 ? 16.643 16.707 -14.559 1.00 93.94 274 THR A CA 1
ATOM 1886 C C . THR A 1 274 ? 17.297 16.753 -13.182 1.00 93.94 274 THR A C 1
ATOM 1888 O O . THR A 1 274 ? 16.670 16.426 -12.180 1.00 93.94 274 THR A O 1
ATOM 1891 N N . GLY A 1 275 ? 18.565 17.154 -13.109 1.00 92.31 275 GLY A N 1
ATOM 1892 C CA . GLY A 1 275 ? 19.341 17.130 -11.862 1.00 92.31 275 GLY A CA 1
ATOM 1893 C C . GLY A 1 275 ? 20.522 16.161 -11.905 1.00 92.31 275 GLY A C 1
ATOM 1894 O O . GLY A 1 275 ? 21.245 16.116 -12.901 1.00 92.31 275 GLY A O 1
ATOM 1895 N N . SER A 1 276 ? 20.766 15.453 -10.802 1.00 93.62 276 SER A N 1
ATOM 1896 C CA . SER A 1 276 ? 21.967 14.631 -10.595 1.00 93.62 276 SER A CA 1
ATOM 1897 C C . SER A 1 276 ? 21.698 13.141 -10.386 1.00 93.62 276 SER A C 1
ATOM 1899 O O . SER A 1 276 ? 22.660 12.401 -10.217 1.00 93.62 276 SER A O 1
ATOM 1901 N N . GLY A 1 277 ? 20.432 12.728 -10.312 1.00 93.81 277 GLY A N 1
ATOM 1902 C CA . GLY A 1 277 ? 20.054 11.320 -10.192 1.00 93.81 277 GLY A CA 1
ATOM 1903 C C . GLY A 1 277 ? 20.152 10.566 -11.517 1.00 93.81 277 GLY A C 1
ATOM 1904 O O . GLY A 1 277 ? 20.316 11.175 -12.575 1.00 93.81 277 GLY A O 1
ATOM 1905 N N . ASN A 1 278 ? 20.040 9.248 -11.461 1.00 95.94 278 ASN A N 1
ATOM 1906 C CA . ASN A 1 278 ? 20.319 8.335 -12.560 1.00 95.94 278 ASN A CA 1
ATOM 1907 C C . ASN A 1 278 ? 19.116 7.452 -12.877 1.00 95.94 278 ASN A C 1
ATOM 1909 O O . ASN A 1 278 ? 18.289 7.150 -12.016 1.00 95.94 278 ASN A O 1
ATOM 1913 N N . ILE A 1 279 ? 19.038 6.999 -14.126 1.00 97.50 279 ILE A N 1
ATOM 1914 C CA . ILE A 1 279 ? 18.096 5.953 -14.517 1.00 97.50 279 ILE A CA 1
ATOM 1915 C C . ILE A 1 279 ? 18.865 4.778 -15.115 1.00 97.50 279 ILE A C 1
ATOM 1917 O O . ILE A 1 279 ? 19.577 4.945 -16.100 1.00 97.50 279 ILE A O 1
ATOM 1921 N N . ALA A 1 280 ? 18.703 3.587 -14.542 1.00 96.00 280 ALA A N 1
ATOM 1922 C CA . ALA A 1 280 ? 19.360 2.366 -14.992 1.00 96.00 280 ALA A CA 1
ATOM 1923 C C . ALA A 1 280 ? 18.340 1.286 -15.380 1.00 96.00 280 ALA A C 1
ATOM 1925 O O . ALA A 1 280 ? 17.428 0.968 -14.614 1.00 96.00 280 ALA A O 1
ATOM 1926 N N . ALA A 1 281 ? 18.510 0.678 -16.554 1.00 95.75 281 ALA A N 1
ATOM 1927 C CA . ALA A 1 281 ? 17.709 -0.460 -17.002 1.00 95.75 281 ALA A CA 1
ATOM 1928 C C . ALA A 1 281 ? 18.600 -1.597 -17.522 1.00 95.75 281 ALA A C 1
ATOM 1930 O O . ALA A 1 281 ? 19.547 -1.381 -18.273 1.00 95.75 281 ALA A O 1
ATOM 1931 N N . GLY A 1 282 ? 18.273 -2.840 -17.173 1.00 94.44 282 GLY A N 1
ATOM 1932 C CA . GLY A 1 282 ? 19.040 -4.014 -17.599 1.00 94.44 282 GLY A CA 1
ATOM 1933 C C . GLY A 1 282 ? 18.936 -4.336 -19.096 1.00 94.44 282 GLY A C 1
ATOM 1934 O O . GLY A 1 282 ? 19.802 -5.010 -19.636 1.00 94.44 282 GLY A O 1
ATOM 1935 N N . SER A 1 283 ? 17.854 -3.928 -19.760 1.00 95.69 283 SER A N 1
ATOM 1936 C CA . SER A 1 283 ? 17.696 -3.957 -21.224 1.00 95.69 283 SER A CA 1
ATOM 1937 C C . SER A 1 283 ? 16.392 -3.264 -21.616 1.00 95.69 283 SER A C 1
ATOM 1939 O O . SER A 1 283 ? 15.454 -3.207 -20.818 1.00 95.69 283 SER A O 1
ATOM 1941 N N . VAL A 1 284 ? 16.299 -2.783 -22.856 1.00 96.12 284 VAL A N 1
ATOM 1942 C CA . VAL A 1 284 ? 15.062 -2.219 -23.413 1.00 96.12 284 VAL A CA 1
ATOM 1943 C C . VAL A 1 284 ? 14.798 -2.817 -24.789 1.00 96.12 284 VAL A C 1
ATOM 1945 O O . VAL A 1 284 ? 15.652 -2.760 -25.672 1.00 96.12 284 VAL A O 1
ATOM 1948 N N . THR A 1 285 ? 13.604 -3.372 -24.999 1.00 93.12 285 THR A N 1
ATOM 1949 C CA . THR A 1 285 ? 13.161 -3.829 -26.322 1.00 93.12 285 THR A CA 1
ATOM 1950 C C . THR A 1 285 ? 12.153 -2.840 -26.899 1.00 93.12 285 THR A C 1
ATOM 1952 O O . THR A 1 285 ? 10.959 -2.920 -26.617 1.00 93.12 285 THR A O 1
ATOM 1955 N N . GLY A 1 286 ? 12.603 -1.906 -27.728 1.00 92.81 286 GLY A N 1
ATOM 1956 C CA . GLY A 1 286 ? 11.713 -0.924 -28.340 1.00 92.81 286 GLY A CA 1
ATOM 1957 C C . GLY A 1 286 ? 12.436 0.350 -28.742 1.00 92.81 286 GLY A C 1
ATOM 1958 O O . GLY A 1 286 ? 13.662 0.414 -28.722 1.00 92.81 286 GLY A O 1
ATOM 1959 N N . ALA A 1 287 ? 11.655 1.360 -29.124 1.00 93.69 287 ALA A N 1
ATOM 1960 C CA . ALA A 1 287 ? 12.183 2.705 -29.293 1.00 93.69 287 ALA A CA 1
ATOM 1961 C C . ALA A 1 287 ? 12.627 3.255 -27.932 1.00 93.69 287 ALA A C 1
ATOM 1963 O O . ALA A 1 287 ? 11.925 3.073 -26.937 1.00 93.69 287 ALA A O 1
ATOM 1964 N N . ILE A 1 288 ? 13.779 3.915 -27.915 1.00 95.94 288 ILE A N 1
ATOM 1965 C CA . ILE A 1 288 ? 14.338 4.572 -26.738 1.00 95.94 288 ILE A CA 1
ATOM 1966 C C . ILE A 1 288 ? 14.390 6.061 -27.047 1.00 95.94 288 ILE A C 1
ATOM 1968 O O . ILE A 1 288 ? 14.957 6.451 -28.071 1.00 95.94 288 ILE A O 1
ATOM 1972 N N . ASP A 1 289 ? 13.809 6.866 -26.167 1.00 95.44 289 ASP A N 1
ATOM 1973 C CA . ASP A 1 289 ? 13.989 8.315 -26.148 1.00 95.44 289 ASP A CA 1
ATOM 1974 C C . ASP A 1 289 ? 14.570 8.727 -24.794 1.00 95.44 289 ASP A C 1
ATOM 1976 O O . ASP A 1 289 ? 14.183 8.187 -23.757 1.00 95.44 289 ASP A O 1
ATOM 1980 N N . ALA A 1 290 ? 15.530 9.645 -24.799 1.00 93.38 290 ALA A N 1
ATOM 1981 C CA . ALA A 1 290 ? 16.241 10.063 -23.601 1.00 93.38 290 ALA A CA 1
ATOM 1982 C C . ALA A 1 290 ? 16.493 11.571 -23.616 1.00 93.38 290 ALA A C 1
ATOM 1984 O O . ALA A 1 290 ? 17.108 12.114 -24.536 1.00 93.38 290 ALA A O 1
ATOM 1985 N N . VAL A 1 291 ? 16.059 12.241 -22.552 1.00 93.38 291 VAL A N 1
ATOM 1986 C CA . VAL A 1 291 ? 16.239 13.675 -22.337 1.00 93.38 291 VAL A CA 1
ATOM 1987 C C . VAL A 1 291 ? 16.987 13.881 -21.027 1.00 93.38 291 VAL A C 1
ATOM 1989 O O . VAL A 1 291 ? 16.483 13.559 -19.954 1.00 93.38 291 VAL A O 1
ATOM 1992 N N . LEU A 1 292 ? 18.194 14.439 -21.107 1.00 91.81 292 LEU A N 1
ATOM 1993 C CA . LEU A 1 292 ? 19.035 14.701 -19.942 1.00 91.81 292 LEU A CA 1
ATOM 1994 C C . LEU A 1 292 ? 19.309 16.201 -19.823 1.00 91.81 292 LEU A C 1
ATOM 1996 O O . LEU A 1 292 ? 19.893 16.817 -20.713 1.00 91.81 292 LEU A O 1
ATOM 2000 N N . ASN A 1 293 ? 18.900 16.777 -18.697 1.00 90.00 293 ASN A N 1
ATOM 2001 C CA . ASN A 1 293 ? 19.123 18.166 -18.316 1.00 90.00 293 ASN A CA 1
ATOM 2002 C C . ASN A 1 293 ? 19.791 18.208 -16.935 1.00 90.00 293 ASN A C 1
ATOM 2004 O O . ASN A 1 293 ? 19.145 18.445 -15.913 1.00 90.00 293 ASN A O 1
ATOM 2008 N N . GLY A 1 294 ? 21.095 17.949 -16.883 1.00 87.25 294 GLY A N 1
ATOM 2009 C CA . GLY A 1 294 ? 21.840 17.925 -15.628 1.00 87.25 294 GLY A CA 1
ATOM 2010 C C . GLY A 1 294 ? 23.121 17.107 -15.717 1.00 87.25 294 GLY A C 1
ATOM 2011 O O . GLY A 1 294 ? 23.686 16.959 -16.798 1.00 87.25 294 GLY A O 1
ATOM 2012 N N . SER A 1 295 ? 23.582 16.612 -14.570 1.00 89.75 295 SER A N 1
ATOM 2013 C CA . SER A 1 295 ? 24.786 15.780 -14.448 1.00 89.75 295 SER A CA 1
ATOM 2014 C C . SER A 1 295 ? 24.487 14.296 -14.235 1.00 89.75 295 SER A C 1
ATOM 2016 O O . SER A 1 295 ? 25.425 13.529 -14.050 1.00 89.75 295 SER A O 1
ATOM 2018 N N . GLY A 1 296 ? 23.209 13.918 -14.175 1.00 89.44 296 GLY A N 1
ATOM 2019 C CA . GLY A 1 296 ? 22.784 12.527 -14.059 1.00 89.44 296 GLY A CA 1
ATOM 2020 C C . GLY A 1 296 ? 23.016 11.714 -15.332 1.00 89.44 296 GLY A C 1
ATOM 2021 O O . GLY A 1 296 ? 23.312 12.269 -16.393 1.00 89.44 296 GLY A O 1
ATOM 2022 N N . GLU A 1 297 ? 22.849 10.400 -15.219 1.00 91.94 297 GLU A N 1
ATOM 2023 C CA . GLU A 1 297 ? 23.108 9.433 -16.285 1.00 91.94 297 GLU A CA 1
ATOM 2024 C C . GLU A 1 297 ? 21.881 8.565 -16.597 1.00 91.94 297 GLU A C 1
ATOM 2026 O O . GLU A 1 297 ? 21.025 8.319 -15.745 1.00 91.94 297 GLU A O 1
ATOM 2031 N N . VAL A 1 298 ? 21.803 8.094 -17.843 1.00 93.75 298 VAL A N 1
ATOM 2032 C CA . VAL A 1 298 ? 20.909 7.005 -18.242 1.00 93.75 298 VAL A CA 1
ATOM 2033 C C . VAL A 1 298 ? 21.777 5.845 -18.719 1.00 93.75 298 VAL A C 1
ATOM 2035 O O . VAL A 1 298 ? 22.433 5.972 -19.753 1.00 93.75 298 VAL A O 1
ATOM 2038 N N . ASP A 1 299 ? 21.769 4.734 -17.981 1.00 93.00 299 ASP A N 1
ATOM 2039 C CA . ASP A 1 299 ? 22.499 3.509 -18.324 1.00 93.00 299 ASP A CA 1
ATOM 2040 C C . ASP A 1 299 ? 21.523 2.405 -18.748 1.00 93.00 299 ASP A C 1
ATOM 2042 O O . ASP A 1 299 ? 20.554 2.082 -18.054 1.00 93.00 299 ASP A O 1
ATOM 2046 N N . ILE A 1 300 ? 21.774 1.819 -19.915 1.00 90.62 300 ILE A N 1
ATOM 2047 C CA . ILE A 1 300 ? 21.009 0.690 -20.433 1.00 90.62 300 ILE A CA 1
ATOM 2048 C C . ILE A 1 300 ? 22.003 -0.421 -20.734 1.00 90.62 300 ILE A C 1
ATOM 2050 O O . ILE A 1 300 ? 22.750 -0.351 -21.715 1.00 90.62 300 ILE A O 1
ATOM 2054 N N . ALA A 1 301 ? 21.989 -1.467 -19.909 1.00 84.62 301 ALA A N 1
ATOM 2055 C CA . ALA A 1 301 ? 22.877 -2.597 -20.114 1.00 84.62 301 ALA A CA 1
ATOM 2056 C C . ALA A 1 301 ? 22.560 -3.300 -21.447 1.00 84.62 301 ALA A C 1
ATOM 2058 O O . ALA A 1 301 ? 21.404 -3.434 -21.865 1.00 84.62 301 ALA A O 1
ATOM 2059 N N . ALA A 1 302 ? 23.615 -3.746 -22.134 1.00 65.38 302 ALA A N 1
ATOM 2060 C CA . ALA A 1 302 ? 23.483 -4.545 -23.345 1.00 65.38 302 ALA A CA 1
ATOM 2061 C C . ALA A 1 302 ? 22.950 -5.937 -22.966 1.00 65.38 302 ALA A C 1
ATOM 2063 O O . ALA A 1 302 ? 23.661 -6.721 -22.333 1.00 65.38 302 ALA A O 1
ATOM 2064 N N . GLY A 1 303 ? 21.688 -6.197 -23.314 1.00 53.50 303 GLY A N 1
ATOM 2065 C CA . GLY A 1 303 ? 21.033 -7.501 -23.162 1.00 53.50 303 GLY A CA 1
ATOM 2066 C C . GLY A 1 303 ? 21.522 -8.556 -24.144 1.00 53.50 303 GLY A C 1
ATOM 2067 O O . GLY A 1 303 ? 22.029 -8.184 -25.228 1.00 53.50 303 GLY A O 1
#